Protein AF-A0A9E3Q325-F1 (afdb_monomer_lite)

Radius of gyration: 21.53 Å; chains: 1; bounding box: 74×57×47 Å

pLDDT: mean 74.78, std 22.42, range [31.67, 98.25]

Secondary structure (DSSP, 8-state):
-PPPHHHHSS-TTSSSSPP-GGG--EETTBPPPPTT---HHHHHHHHHHHHHHHHHHHHHHHHHIIIIIS-TTHHHHHHHHHHHHHHHHHHHHHHHGGGTEEEEEEEETTEEEEEEEEE--------------------PPPPPTHHHHHHTT-TTS-HHHHHHHHHHTT--------PPPPP----

Foldseek 3Di:
DACDLCNQQQQPVPPPDDQDPVLQAAEQVHHQADNPDPDPLSSLSSSLRSLQSQLSVLVVQLVCVVVPNADPPPNVVSVVVNVVSVVSNVVSCVVCVVQQWDWDFDDDPSHRRHIYIDRDPPPVDPDDDDDDDDDPDDDDDRDDPVSVVVRCVDPDDPSCVVVVVVVVSVPDDPDDDPDDDDDDDDD

Sequence (187 aa):
MADTFEEFVTDPRGGGGPADPGAMPACDGGAWPAADTSDADGRQQIEFLAAYYRLNRLHRALEECRAGAAGPGAEAVLVAALHRAIEFRDRLEDRCAPVGFDAEPVMRGNQAVDLVFRYARKRVVENHRRHSEQEACVKVALPDAGLLAKVASIPGIPREEILADLNRMGCATTGAGSGPRPGGGGG

Structure (mmCIF, N/CA/C/O backbone):
data_AF-A0A9E3Q325-F1
#
_entry.id   AF-A0A9E3Q325-F1
#
loop_
_atom_site.group_PDB
_atom_site.id
_atom_site.type_symbol
_atom_site.label_atom_id
_atom_site.label_alt_id
_atom_site.label_comp_id
_atom_site.label_asym_id
_atom_site.label_entity_id
_atom_site.label_seq_id
_atom_site.pdbx_PDB_ins_code
_atom_site.Cartn_x
_atom_site.Cartn_y
_atom_site.Cartn_z
_atom_site.occupancy
_atom_site.B_iso_or_equiv
_atom_site.auth_seq_id
_atom_site.auth_comp_id
_atom_site.auth_asym_id
_atom_site.auth_atom_id
_atom_site.pdbx_PDB_model_num
ATOM 1 N N . MET A 1 1 ? -17.228 11.983 -2.605 1.00 42.91 1 MET A N 1
ATOM 2 C CA . MET A 1 1 ? -16.659 11.506 -3.865 1.00 42.91 1 MET A CA 1
ATOM 3 C C . MET A 1 1 ? -16.075 10.166 -3.509 1.00 42.91 1 MET A C 1
ATOM 5 O O . MET A 1 1 ? -15.402 10.082 -2.496 1.00 42.91 1 MET A O 1
ATOM 9 N N . ALA A 1 2 ? -16.463 9.108 -4.213 1.00 50.06 2 ALA A N 1
ATOM 10 C CA . ALA A 1 2 ? -15.800 7.828 -4.017 1.00 50.06 2 ALA A CA 1
ATOM 11 C C . ALA A 1 2 ? -14.322 8.011 -4.378 1.00 50.06 2 ALA A C 1
ATOM 13 O O . ALA A 1 2 ? -14.053 8.639 -5.404 1.00 50.06 2 ALA A O 1
ATOM 14 N N . ASP A 1 3 ? -13.411 7.505 -3.544 1.00 60.34 3 ASP A N 1
ATOM 15 C CA . ASP A 1 3 ? -11.995 7.417 -3.897 1.00 60.34 3 ASP A CA 1
ATOM 16 C C . ASP A 1 3 ? -11.897 6.767 -5.279 1.00 60.34 3 ASP A C 1
ATOM 18 O O . ASP A 1 3 ? -12.435 5.677 -5.511 1.00 60.34 3 ASP A O 1
ATOM 22 N N . THR A 1 4 ? -11.281 7.474 -6.217 1.00 81.94 4 THR A N 1
ATOM 23 C CA . THR A 1 4 ? -11.028 6.927 -7.552 1.00 81.94 4 THR A CA 1
ATOM 24 C C . THR A 1 4 ? -9.813 6.006 -7.490 1.00 81.94 4 THR A C 1
ATOM 26 O O . THR A 1 4 ? -8.969 6.142 -6.601 1.00 81.94 4 THR A O 1
ATOM 29 N N . PHE A 1 5 ? -9.711 5.051 -8.420 1.00 79.94 5 PHE A N 1
ATOM 30 C CA . PHE A 1 5 ? -8.528 4.186 -8.509 1.00 79.94 5 PHE A CA 1
ATOM 31 C C . PHE A 1 5 ? -7.253 5.039 -8.628 1.00 79.94 5 PHE A C 1
ATOM 33 O O . PHE A 1 5 ? -6.249 4.766 -7.981 1.00 79.94 5 PHE A O 1
ATOM 40 N N . GLU A 1 6 ? -7.330 6.117 -9.406 1.00 83.19 6 GLU A N 1
ATOM 41 C CA . GLU A 1 6 ? -6.254 7.065 -9.675 1.00 83.19 6 GLU A CA 1
ATOM 42 C C . GLU A 1 6 ? -5.770 7.765 -8.402 1.00 83.19 6 GLU A C 1
ATOM 44 O O . GLU A 1 6 ? -4.567 7.876 -8.172 1.00 83.19 6 GLU A O 1
ATOM 49 N N . GLU A 1 7 ? -6.688 8.187 -7.534 1.00 83.31 7 GLU A N 1
ATOM 50 C CA . GLU A 1 7 ? -6.344 8.786 -6.242 1.00 83.31 7 GLU A CA 1
ATOM 51 C C . GLU A 1 7 ? -5.655 7.780 -5.308 1.00 83.31 7 GLU A C 1
ATOM 53 O O . GLU A 1 7 ? -4.788 8.148 -4.516 1.00 83.31 7 GLU A O 1
ATOM 58 N N . PHE A 1 8 ? -6.015 6.498 -5.403 1.00 84.62 8 PHE A N 1
ATOM 59 C CA . PHE A 1 8 ? -5.425 5.447 -4.579 1.00 84.62 8 PHE A CA 1
ATOM 60 C C . PHE A 1 8 ? -3.961 5.159 -4.938 1.00 84.62 8 PHE A C 1
ATOM 62 O O . PHE A 1 8 ? -3.159 4.888 -4.047 1.00 84.62 8 PHE A O 1
ATOM 69 N N . VAL A 1 9 ? -3.611 5.262 -6.222 1.00 87.25 9 VAL A N 1
ATOM 70 C CA . VAL A 1 9 ? -2.253 5.003 -6.731 1.00 87.25 9 VAL A CA 1
ATOM 71 C C . VAL A 1 9 ? -1.424 6.275 -6.942 1.00 87.25 9 VAL A C 1
ATOM 73 O O . VAL A 1 9 ? -0.309 6.214 -7.455 1.00 87.25 9 VAL A O 1
ATOM 76 N N . THR A 1 10 ? -1.954 7.441 -6.560 1.00 90.31 10 THR A N 1
ATOM 77 C CA . THR A 1 10 ? -1.235 8.716 -6.665 1.00 90.31 10 THR A CA 1
ATOM 78 C C . THR A 1 10 ? -0.086 8.771 -5.660 1.00 90.31 10 THR A C 1
ATOM 80 O O . THR A 1 10 ? -0.257 8.447 -4.485 1.00 90.31 10 THR A O 1
ATOM 83 N N . ASP A 1 11 ? 1.078 9.244 -6.112 1.00 90.62 11 ASP A N 1
ATOM 84 C CA . ASP A 1 11 ? 2.259 9.409 -5.269 1.00 90.62 11 ASP A CA 1
ATOM 85 C C . ASP A 1 11 ? 1.961 10.320 -4.058 1.00 90.62 11 ASP A C 1
ATOM 87 O O . ASP A 1 11 ? 1.689 11.517 -4.234 1.00 90.62 11 ASP A O 1
ATOM 91 N N . PRO A 1 12 ? 2.056 9.809 -2.816 1.00 89.75 12 PRO A N 1
ATOM 92 C CA . PRO A 1 12 ? 1.776 10.596 -1.621 1.00 89.75 12 PRO A CA 1
ATOM 93 C C . PRO A 1 12 ? 2.751 11.766 -1.421 1.00 89.75 12 PRO A C 1
ATOM 95 O O . PRO A 1 12 ? 2.449 12.678 -0.652 1.00 89.75 12 PRO A O 1
ATOM 98 N N . ARG A 1 13 ? 3.897 11.785 -2.116 1.00 89.50 13 ARG A N 1
ATOM 99 C CA . ARG A 1 13 ? 4.880 12.879 -2.074 1.00 89.50 13 ARG A CA 1
ATOM 100 C C . ARG A 1 13 ? 4.449 14.102 -2.892 1.00 89.50 13 ARG A C 1
ATOM 102 O O . ARG A 1 13 ? 4.954 15.194 -2.650 1.00 89.50 13 ARG A O 1
ATOM 109 N N . GLY A 1 14 ? 3.525 13.945 -3.845 1.00 82.31 14 GLY A N 1
ATOM 110 C CA . GLY A 1 14 ? 3.087 15.022 -4.745 1.00 82.31 14 GLY A CA 1
ATOM 111 C C . GLY A 1 14 ? 2.016 15.959 -4.167 1.00 82.31 14 GLY A C 1
ATOM 112 O O . GLY A 1 14 ? 1.802 17.046 -4.696 1.00 82.31 14 GLY A O 1
ATOM 113 N N . GLY A 1 15 ? 1.344 15.570 -3.078 1.00 69.69 15 GLY A N 1
ATOM 114 C CA . GLY A 1 15 ? 0.143 16.245 -2.558 1.00 69.69 15 GLY A CA 1
ATOM 115 C C . GLY A 1 15 ? 0.367 17.511 -1.717 1.00 69.69 15 GLY A C 1
ATOM 116 O O . GLY A 1 15 ? -0.579 17.994 -1.098 1.00 69.69 15 GLY A O 1
ATOM 117 N N . GLY A 1 16 ? 1.593 18.035 -1.629 1.00 58.72 16 GLY A N 1
ATOM 118 C CA . GLY A 1 16 ? 1.923 19.260 -0.878 1.00 58.72 16 GLY A CA 1
ATOM 119 C C . GLY A 1 16 ? 1.901 19.140 0.657 1.00 58.72 16 GLY A C 1
ATOM 120 O O . GLY A 1 16 ? 2.346 20.061 1.340 1.00 58.72 16 GLY A O 1
ATOM 121 N N . GLY A 1 17 ? 1.426 18.021 1.210 1.00 67.12 17 GLY A N 1
ATOM 122 C CA . GLY A 1 17 ? 1.547 17.681 2.630 1.00 67.12 17 GLY A CA 1
ATOM 123 C C . GLY A 1 17 ? 2.768 16.793 2.912 1.00 67.12 17 GLY A C 1
ATOM 124 O O . GLY A 1 17 ? 3.239 16.104 2.006 1.00 67.12 17 GLY A O 1
ATOM 125 N N . PRO A 1 18 ? 3.290 16.774 4.153 1.00 70.25 18 PRO A N 1
ATOM 126 C CA . PRO A 1 18 ? 4.348 15.842 4.524 1.00 70.25 18 PRO A CA 1
ATOM 127 C C . PRO A 1 18 ? 3.808 14.405 4.494 1.00 70.25 18 PRO A C 1
ATOM 129 O O . PRO A 1 18 ? 2.823 14.091 5.163 1.00 70.25 18 PRO A O 1
ATOM 132 N N . ALA A 1 19 ? 4.449 13.528 3.719 1.00 80.56 19 ALA A N 1
ATOM 133 C CA . ALA A 1 19 ? 4.177 12.094 3.779 1.00 80.56 19 ALA A CA 1
ATOM 134 C C . ALA A 1 19 ? 4.588 11.546 5.157 1.00 80.56 19 ALA A C 1
ATOM 136 O O . ALA A 1 19 ? 5.611 11.973 5.693 1.00 80.56 19 ALA A O 1
ATOM 137 N N . ASP A 1 20 ? 3.812 10.612 5.723 1.00 87.00 20 ASP A N 1
ATOM 138 C CA . ASP A 1 20 ? 4.172 9.919 6.969 1.00 87.00 20 ASP A CA 1
ATOM 139 C C . ASP A 1 20 ? 5.308 8.925 6.678 1.00 87.00 20 ASP A C 1
ATOM 141 O O . ASP A 1 20 ? 5.049 7.867 6.093 1.00 87.00 20 ASP A O 1
ATOM 145 N N . PRO A 1 21 ? 6.561 9.202 7.086 1.00 87.50 21 PRO A N 1
ATOM 146 C CA . PRO A 1 21 ? 7.684 8.340 6.740 1.00 87.50 21 PRO A CA 1
ATOM 147 C C . PRO A 1 21 ? 7.550 6.944 7.356 1.00 87.50 21 PRO A C 1
ATOM 149 O O . PRO A 1 21 ? 8.081 5.986 6.809 1.00 87.50 21 PRO A O 1
ATOM 152 N N . GLY A 1 22 ? 6.822 6.811 8.473 1.00 91.81 22 GLY A N 1
ATOM 153 C CA . GLY A 1 22 ? 6.605 5.528 9.143 1.00 91.81 22 GLY A CA 1
ATOM 154 C C . GLY A 1 22 ? 5.654 4.595 8.393 1.00 91.81 22 GLY A C 1
ATOM 155 O O . GLY A 1 22 ? 5.650 3.398 8.662 1.00 91.81 22 GLY A O 1
ATOM 156 N N . ALA A 1 23 ? 4.866 5.121 7.453 1.00 93.81 23 ALA A N 1
ATOM 157 C CA . ALA A 1 23 ? 3.961 4.334 6.623 1.00 93.81 23 ALA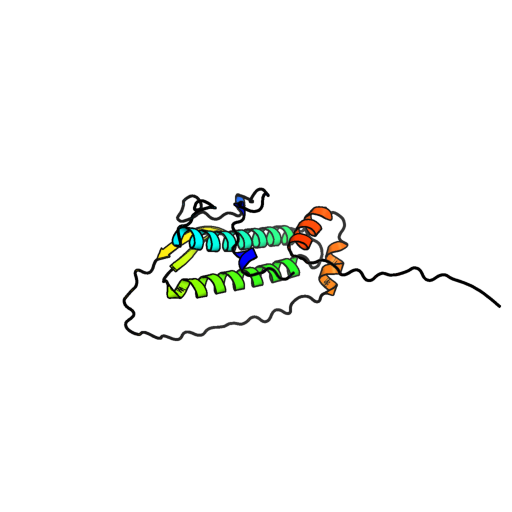 A CA 1
ATOM 158 C C . ALA A 1 23 ? 4.531 4.043 5.226 1.00 93.81 23 ALA A C 1
ATOM 160 O O . ALA A 1 23 ? 3.923 3.275 4.481 1.00 93.81 23 ALA A O 1
ATOM 161 N N . MET A 1 24 ? 5.661 4.649 4.844 1.00 94.31 24 MET A N 1
ATOM 162 C CA . MET A 1 24 ? 6.270 4.449 3.527 1.00 94.31 24 MET A CA 1
ATOM 163 C C . MET A 1 24 ? 7.079 3.141 3.494 1.00 94.31 24 MET A C 1
ATOM 165 O O . MET A 1 24 ? 8.109 3.069 4.166 1.00 94.31 24 MET A O 1
ATOM 169 N N . PRO A 1 25 ? 6.671 2.121 2.711 1.00 97.12 25 PRO A N 1
ATOM 170 C CA . PRO A 1 25 ? 7.528 0.960 2.472 1.00 97.12 25 PRO A CA 1
ATOM 171 C C . PRO A 1 25 ? 8.797 1.371 1.715 1.00 97.12 25 PRO A C 1
ATOM 173 O O . PRO A 1 25 ? 8.784 2.343 0.963 1.00 97.12 25 PRO A O 1
ATOM 176 N N . ALA A 1 26 ? 9.889 0.631 1.874 1.00 97.38 26 ALA A N 1
ATOM 177 C CA . ALA A 1 26 ? 11.035 0.720 0.973 1.00 97.38 26 ALA A CA 1
ATOM 178 C C . ALA A 1 26 ? 10.703 0.151 -0.427 1.00 97.38 26 ALA A C 1
ATOM 180 O O . ALA A 1 26 ? 9.656 -0.469 -0.629 1.00 97.38 26 ALA A O 1
ATOM 181 N N . CYS A 1 27 ? 11.582 0.416 -1.396 1.00 97.31 27 CYS A N 1
ATOM 182 C CA . CYS A 1 27 ? 11.502 -0.114 -2.758 1.00 97.31 27 CYS A CA 1
ATOM 183 C C . CYS A 1 27 ? 12.757 -0.940 -3.037 1.00 97.31 27 CYS A C 1
ATOM 185 O O . CYS A 1 27 ? 13.836 -0.364 -3.190 1.00 97.31 27 CYS A O 1
ATOM 187 N N . ASP A 1 28 ? 12.634 -2.266 -3.076 1.00 96.62 28 ASP A N 1
ATOM 188 C CA . ASP A 1 28 ? 13.756 -3.202 -3.216 1.00 96.62 28 ASP A CA 1
ATOM 189 C C . ASP A 1 28 ? 14.874 -2.950 -2.179 1.00 96.62 28 ASP A C 1
ATOM 191 O O . ASP A 1 28 ? 16.069 -2.959 -2.488 1.00 96.62 28 ASP A O 1
ATOM 195 N N . GLY A 1 29 ? 14.486 -2.645 -0.937 1.00 96.12 29 GLY A N 1
ATOM 196 C CA . GLY A 1 29 ? 15.397 -2.267 0.149 1.00 96.12 29 GLY A CA 1
ATOM 197 C C . GLY A 1 29 ? 16.012 -0.865 0.019 1.00 96.12 29 GLY A C 1
ATOM 198 O O . GLY A 1 29 ? 16.846 -0.478 0.841 1.00 96.12 29 GLY A O 1
ATOM 199 N N . GLY A 1 30 ? 15.617 -0.102 -1.002 1.00 95.38 30 GLY A N 1
ATOM 200 C CA . GLY A 1 30 ? 16.102 1.237 -1.313 1.00 95.38 30 GLY A CA 1
ATOM 201 C C . GLY A 1 30 ? 15.044 2.334 -1.183 1.00 95.38 30 GLY A C 1
ATOM 202 O O . GLY A 1 30 ? 13.964 2.163 -0.612 1.00 95.38 30 GLY A O 1
ATOM 203 N N . ALA A 1 31 ? 15.389 3.509 -1.711 1.00 95.06 31 ALA A N 1
ATOM 204 C CA . ALA A 1 31 ? 14.489 4.653 -1.776 1.00 95.06 31 ALA A CA 1
ATOM 205 C C . ALA A 1 31 ? 13.454 4.487 -2.898 1.00 95.06 31 ALA A C 1
ATOM 207 O O . ALA A 1 31 ? 13.704 3.812 -3.894 1.00 95.06 31 ALA A O 1
ATOM 208 N N . TRP A 1 32 ? 12.314 5.165 -2.759 1.00 95.06 32 TRP A N 1
ATOM 209 C CA . TRP A 1 32 ? 11.317 5.243 -3.826 1.00 95.06 32 TRP A CA 1
ATOM 210 C C . TRP A 1 32 ? 11.916 5.852 -5.102 1.00 95.06 32 TRP A C 1
ATOM 212 O O . TRP A 1 32 ? 12.749 6.763 -5.001 1.00 95.06 32 TRP A O 1
ATOM 222 N N . PRO A 1 33 ? 11.421 5.460 -6.290 1.00 95.69 33 PRO A N 1
ATOM 223 C CA . PRO A 1 33 ? 11.755 6.135 -7.541 1.00 95.69 33 PRO A CA 1
ATOM 224 C C . PRO A 1 33 ? 11.457 7.639 -7.478 1.00 95.69 33 PRO A C 1
ATOM 226 O O . PRO A 1 33 ? 10.638 8.089 -6.670 1.00 95.69 33 PRO A O 1
ATOM 229 N N . ALA A 1 34 ? 12.103 8.438 -8.328 1.00 93.94 34 ALA A N 1
ATOM 230 C CA . ALA A 1 34 ? 11.820 9.871 -8.418 1.00 93.94 34 ALA A CA 1
ATOM 231 C C . ALA A 1 34 ? 10.341 10.110 -8.776 1.00 93.94 34 ALA A C 1
ATOM 233 O O . ALA A 1 34 ? 9.806 9.438 -9.655 1.00 93.94 34 ALA A O 1
ATOM 234 N N . ALA A 1 35 ? 9.678 11.047 -8.092 1.00 91.38 35 ALA A N 1
ATOM 235 C CA . ALA A 1 35 ? 8.239 11.290 -8.254 1.00 91.38 35 ALA A CA 1
ATOM 236 C C . ALA A 1 35 ? 7.851 11.728 -9.681 1.00 91.38 35 ALA A C 1
ATOM 238 O O . ALA A 1 35 ? 6.733 11.493 -10.127 1.00 91.38 35 ALA A O 1
ATOM 239 N N . ASP A 1 36 ? 8.782 12.346 -10.403 1.00 91.06 36 ASP A N 1
ATOM 240 C CA . ASP A 1 36 ? 8.647 12.819 -11.781 1.00 91.06 36 ASP A CA 1
ATOM 241 C C . ASP A 1 36 ? 9.233 11.843 -12.816 1.00 91.06 36 ASP A C 1
ATOM 243 O O . ASP A 1 36 ? 9.446 12.213 -13.974 1.00 91.06 36 ASP A O 1
ATOM 247 N N . THR A 1 37 ? 9.498 10.590 -12.427 1.00 92.56 37 THR A N 1
ATOM 248 C CA . THR A 1 37 ? 10.040 9.595 -13.352 1.00 92.56 37 THR A CA 1
ATOM 249 C C . THR A 1 37 ? 9.113 9.383 -14.553 1.00 92.56 37 THR A C 1
ATOM 251 O O . THR A 1 37 ? 7.904 9.177 -14.426 1.00 92.56 37 THR A O 1
ATOM 254 N N . SER A 1 38 ? 9.694 9.428 -15.753 1.00 92.00 38 SER A N 1
ATOM 255 C CA . SER A 1 38 ? 8.994 9.106 -17.006 1.00 92.00 38 SER A CA 1
ATOM 256 C C . SER A 1 38 ? 9.085 7.623 -17.367 1.00 92.00 38 SER A C 1
ATOM 258 O O . SER A 1 38 ? 8.353 7.149 -18.243 1.00 92.00 38 SER A O 1
ATOM 260 N N . ASP A 1 39 ? 9.955 6.892 -16.673 1.00 94.19 39 ASP A N 1
ATOM 261 C CA . ASP A 1 39 ? 10.155 5.465 -16.845 1.00 94.19 39 ASP A CA 1
ATOM 262 C C . ASP A 1 39 ? 8.875 4.686 -16.500 1.00 94.19 39 ASP A C 1
ATOM 264 O O . ASP A 1 39 ? 8.155 5.017 -15.556 1.00 94.19 39 ASP A O 1
ATOM 268 N N . ALA A 1 40 ? 8.528 3.697 -17.324 1.00 91.62 40 ALA A N 1
ATOM 269 C CA . ALA A 1 40 ? 7.285 2.945 -17.147 1.00 91.62 40 ALA A CA 1
ATOM 270 C C . ALA A 1 40 ? 7.339 2.091 -15.874 1.00 91.62 40 ALA A C 1
ATOM 272 O O . ALA A 1 40 ? 6.408 2.135 -15.071 1.00 91.62 40 ALA A O 1
ATOM 273 N N . ASP A 1 41 ? 8.462 1.412 -15.682 1.00 92.94 41 ASP A N 1
ATOM 274 C CA . ASP A 1 41 ? 8.775 0.557 -14.542 1.00 92.94 41 ASP A CA 1
ATOM 275 C C . ASP A 1 41 ? 8.758 1.377 -13.242 1.00 92.94 41 ASP A C 1
ATOM 277 O O . ASP A 1 41 ? 8.010 1.074 -12.311 1.00 92.94 41 ASP A O 1
ATOM 281 N N . GLY A 1 42 ? 9.473 2.507 -13.218 1.00 94.88 42 GLY A N 1
ATOM 282 C CA . GLY A 1 42 ? 9.462 3.433 -12.085 1.00 94.88 42 GLY A CA 1
ATOM 283 C C . GLY A 1 42 ? 8.069 3.975 -11.738 1.00 94.88 42 GLY A C 1
ATOM 284 O O . GLY A 1 42 ? 7.744 4.124 -10.561 1.00 94.88 42 GLY A O 1
ATOM 285 N N . ARG A 1 43 ? 7.211 4.235 -12.734 1.00 95.00 43 ARG A N 1
ATOM 286 C CA . ARG A 1 43 ? 5.821 4.657 -12.482 1.00 95.00 43 ARG A CA 1
ATOM 287 C C . ARG A 1 43 ? 4.983 3.538 -11.876 1.00 95.00 43 ARG A C 1
ATOM 289 O O . ARG A 1 43 ? 4.263 3.797 -10.919 1.00 95.00 43 ARG A O 1
ATOM 296 N N . GLN A 1 44 ? 5.104 2.312 -12.379 1.00 95.12 44 GLN A N 1
ATOM 297 C CA . GLN A 1 44 ? 4.405 1.159 -11.804 1.00 95.12 44 GLN A CA 1
ATOM 298 C C . GLN A 1 44 ? 4.854 0.900 -10.362 1.00 95.12 44 GLN A C 1
ATOM 300 O O . GLN A 1 44 ? 4.016 0.705 -9.485 1.00 95.12 44 GLN A O 1
ATOM 305 N N . GLN A 1 45 ? 6.157 0.985 -10.082 1.00 96.75 45 GLN A N 1
ATOM 306 C CA . GLN A 1 45 ? 6.680 0.895 -8.717 1.00 96.75 45 GLN A CA 1
ATOM 307 C C . GLN A 1 45 ? 6.042 1.945 -7.797 1.00 96.75 45 GLN A C 1
ATOM 309 O O . GLN A 1 45 ? 5.585 1.599 -6.710 1.00 96.75 45 GLN A O 1
ATOM 314 N N . ILE A 1 46 ? 5.944 3.206 -8.238 1.00 96.31 46 ILE A N 1
ATOM 315 C CA . ILE A 1 46 ? 5.289 4.275 -7.465 1.00 96.31 46 ILE A CA 1
ATOM 316 C C . ILE A 1 46 ? 3.819 3.947 -7.178 1.00 96.31 46 ILE A C 1
ATOM 318 O O . ILE A 1 46 ? 3.382 4.143 -6.047 1.00 96.31 46 ILE A O 1
ATOM 322 N N . GLU A 1 47 ? 3.065 3.426 -8.150 1.00 95.94 47 GLU A N 1
ATOM 323 C CA . GLU A 1 47 ? 1.653 3.060 -7.952 1.00 95.94 47 GLU A CA 1
ATOM 324 C C . GLU A 1 47 ? 1.483 1.996 -6.856 1.00 95.94 47 GLU A C 1
ATOM 326 O O . GLU A 1 47 ? 0.627 2.131 -5.978 1.00 95.94 47 GLU A O 1
ATOM 331 N N . PHE A 1 48 ? 2.327 0.959 -6.865 1.00 97.19 48 PHE A N 1
ATOM 332 C CA . PHE A 1 48 ? 2.317 -0.080 -5.832 1.00 97.19 48 PHE A CA 1
ATOM 333 C C . PHE A 1 48 ? 2.753 0.464 -4.474 1.00 97.19 48 PHE A C 1
ATOM 335 O O . PHE A 1 48 ? 2.094 0.223 -3.462 1.00 97.19 48 PHE A O 1
ATOM 342 N N . LEU A 1 49 ? 3.835 1.238 -4.435 1.00 97.25 49 LEU A N 1
ATOM 343 C CA . LEU A 1 49 ? 4.318 1.858 -3.206 1.00 97.25 49 LEU A CA 1
ATOM 344 C C . LEU A 1 49 ? 3.254 2.788 -2.592 1.00 97.25 49 LEU A C 1
ATOM 346 O O . LEU A 1 49 ? 3.051 2.770 -1.376 1.00 97.25 49 LEU A O 1
ATOM 350 N N . ALA A 1 50 ? 2.522 3.545 -3.415 1.00 95.75 50 ALA A N 1
ATOM 351 C CA . ALA A 1 50 ? 1.405 4.388 -2.990 1.00 95.75 50 ALA A CA 1
ATOM 352 C C . ALA A 1 50 ? 0.238 3.566 -2.416 1.00 95.75 50 ALA A C 1
ATOM 354 O O . ALA A 1 50 ? -0.265 3.886 -1.332 1.00 95.75 50 ALA A O 1
ATOM 355 N N . ALA A 1 51 ? -0.137 2.470 -3.082 1.00 96.06 51 ALA A N 1
ATOM 356 C CA . ALA A 1 51 ? -1.164 1.547 -2.602 1.00 96.06 51 ALA A CA 1
ATOM 357 C C . ALA A 1 51 ? -0.824 0.982 -1.209 1.00 96.06 51 ALA A C 1
ATOM 359 O O . ALA A 1 51 ? -1.641 1.045 -0.284 1.00 96.06 51 ALA A O 1
ATOM 360 N N . TYR A 1 52 ? 0.405 0.492 -1.025 1.00 97.19 52 TYR A N 1
ATOM 361 C CA . TYR A 1 52 ? 0.856 -0.056 0.257 1.00 97.19 52 TYR A CA 1
ATOM 362 C C . TYR A 1 52 ? 1.066 1.011 1.334 1.00 97.19 52 TYR A C 1
ATOM 364 O O . TYR A 1 52 ? 0.748 0.764 2.497 1.00 97.19 52 TYR A O 1
ATOM 372 N N . TYR A 1 53 ? 1.500 2.222 0.976 1.00 96.12 53 TYR A N 1
ATOM 373 C CA . TYR A 1 53 ? 1.513 3.360 1.899 1.00 96.12 53 TYR A CA 1
ATOM 374 C C . TYR A 1 53 ? 0.113 3.641 2.461 1.00 96.12 53 TYR A C 1
ATOM 376 O O . TYR A 1 53 ? -0.063 3.818 3.671 1.00 96.12 53 TYR A O 1
ATOM 384 N N . ARG A 1 54 ? -0.913 3.638 1.601 1.00 94.69 54 ARG A N 1
ATOM 385 C CA . ARG A 1 54 ? -2.299 3.872 2.023 1.00 94.69 54 ARG A CA 1
ATOM 386 C C . ARG A 1 54 ? -2.823 2.736 2.905 1.00 94.69 54 ARG A C 1
ATOM 388 O O . ARG A 1 54 ? -3.460 3.020 3.920 1.00 94.69 54 ARG A O 1
ATOM 395 N N . LEU A 1 55 ? -2.492 1.483 2.586 1.00 96.06 55 LEU A N 1
ATOM 396 C CA . LEU A 1 55 ? -2.783 0.328 3.446 1.00 96.06 55 LEU A CA 1
ATOM 397 C C . LEU A 1 55 ? -2.120 0.457 4.825 1.00 96.06 55 LEU A C 1
ATOM 399 O O . LEU A 1 55 ? -2.801 0.312 5.840 1.00 96.06 55 LEU A O 1
ATOM 403 N N . ASN A 1 56 ? -0.833 0.806 4.881 1.00 97.00 56 ASN A N 1
ATOM 404 C CA . ASN A 1 56 ? -0.101 1.002 6.134 1.00 97.00 56 ASN A CA 1
ATOM 405 C C . ASN A 1 56 ? -0.739 2.088 7.010 1.00 97.00 56 ASN A C 1
ATOM 407 O O . ASN A 1 56 ? -0.920 1.887 8.213 1.00 97.00 56 ASN A O 1
ATOM 411 N N . ARG A 1 57 ? -1.134 3.222 6.413 1.00 95.00 57 ARG A N 1
ATOM 412 C CA . ARG A 1 57 ? -1.834 4.296 7.134 1.00 95.00 57 ARG A CA 1
ATOM 413 C C . ARG A 1 57 ? -3.175 3.839 7.697 1.00 95.00 57 ARG A C 1
ATOM 415 O O . ARG A 1 57 ? -3.477 4.143 8.848 1.00 95.00 57 ARG A O 1
ATOM 422 N N . LEU A 1 58 ? -3.968 3.109 6.912 1.00 94.50 58 LEU A N 1
ATOM 423 C CA . LEU A 1 58 ? -5.263 2.587 7.357 1.00 94.50 58 LEU A CA 1
ATOM 424 C C . LEU A 1 58 ? -5.106 1.558 8.481 1.00 94.50 58 LEU A C 1
ATOM 426 O O . LEU A 1 58 ? -5.856 1.607 9.454 1.00 94.50 58 LEU A O 1
ATOM 430 N N . HIS A 1 59 ? -4.108 0.676 8.392 1.00 95.56 59 HIS A N 1
ATOM 431 C CA . HIS A 1 59 ? -3.781 -0.261 9.466 1.00 95.56 59 HIS A CA 1
ATOM 432 C C . HIS A 1 59 ? -3.395 0.461 10.755 1.00 95.56 59 HIS A C 1
ATOM 434 O O . HIS A 1 59 ? -3.956 0.162 11.807 1.00 95.56 59 HIS A O 1
ATOM 440 N N . ARG A 1 60 ? -2.500 1.448 10.671 1.00 93.94 60 ARG A N 1
ATOM 441 C CA . ARG A 1 60 ? -2.090 2.248 11.828 1.00 93.94 60 ARG A CA 1
ATOM 442 C C . ARG A 1 60 ? -3.277 2.980 12.460 1.00 93.94 60 ARG A C 1
ATOM 444 O O . ARG A 1 60 ? -3.474 2.889 13.667 1.00 93.94 60 ARG A O 1
ATOM 451 N N . ALA A 1 61 ? -4.110 3.635 11.650 1.00 92.25 61 ALA A N 1
ATOM 452 C CA . ALA A 1 61 ? -5.310 4.314 12.135 1.00 92.25 61 ALA A CA 1
ATOM 453 C C . ALA A 1 61 ? -6.293 3.340 12.812 1.00 92.25 61 ALA A C 1
ATOM 455 O O . ALA A 1 61 ? -6.915 3.676 13.820 1.00 92.25 61 ALA A O 1
ATOM 456 N N . LEU A 1 62 ? -6.425 2.116 12.290 1.00 93.38 62 LEU A N 1
ATOM 457 C CA . LEU A 1 62 ? -7.250 1.066 12.889 1.00 93.38 62 LEU A CA 1
ATOM 458 C C . LEU A 1 62 ? -6.683 0.577 14.230 1.00 93.38 62 LEU A C 1
ATOM 460 O O . LEU A 1 62 ? -7.447 0.352 15.168 1.00 93.38 62 LEU A O 1
ATOM 464 N N . GLU A 1 63 ? -5.366 0.429 14.344 1.00 92.50 63 GLU A N 1
ATOM 465 C CA . GLU A 1 63 ? -4.702 0.067 15.600 1.00 92.50 63 GLU A CA 1
ATOM 466 C C . GLU A 1 63 ? -4.865 1.163 16.661 1.00 92.50 63 GLU A C 1
ATOM 468 O O . GLU A 1 63 ? -5.260 0.868 17.790 1.00 92.50 63 GLU A O 1
ATOM 473 N N . GLU A 1 64 ? -4.669 2.430 16.291 1.00 91.12 64 GLU A N 1
ATOM 474 C CA . GLU A 1 64 ? -4.899 3.590 17.164 1.00 91.12 64 GLU A CA 1
ATOM 475 C C . GLU A 1 64 ? -6.372 3.677 17.608 1.00 91.12 64 GLU A C 1
ATOM 477 O O . GLU A 1 64 ? -6.671 3.879 18.788 1.00 91.12 64 GLU A O 1
ATOM 482 N N . CYS A 1 65 ? -7.309 3.433 16.685 1.00 91.75 65 CYS A N 1
ATOM 483 C CA . CYS A 1 65 ? -8.740 3.344 16.972 1.00 91.75 65 CYS A CA 1
ATOM 484 C C . CYS A 1 65 ? -9.042 2.257 18.019 1.00 91.75 65 CYS A C 1
ATOM 486 O O . CYS A 1 65 ? -9.758 2.514 18.989 1.00 91.75 65 CYS A O 1
ATOM 488 N N . ARG A 1 66 ? -8.469 1.057 17.860 1.00 90.81 66 ARG A N 1
ATOM 489 C CA . ARG A 1 66 ? -8.645 -0.079 18.786 1.00 90.81 66 ARG A CA 1
ATOM 490 C C . ARG A 1 66 ? -7.989 0.134 20.144 1.00 90.81 66 ARG A C 1
ATOM 492 O O . ARG A 1 66 ? -8.488 -0.382 21.139 1.00 90.81 66 ARG A O 1
ATOM 499 N N . ALA A 1 67 ? -6.914 0.917 20.202 1.00 92.38 67 ALA A N 1
ATOM 500 C CA . ALA A 1 67 ? -6.257 1.302 21.448 1.00 92.38 67 ALA A CA 1
ATOM 501 C C . ALA A 1 67 ? -7.090 2.280 22.307 1.00 92.38 67 ALA A C 1
ATOM 503 O O . ALA A 1 67 ? -6.661 2.662 23.393 1.00 92.38 67 ALA A O 1
ATOM 504 N N . GLY A 1 68 ? -8.292 2.659 21.855 1.00 82.81 68 GLY A N 1
ATOM 505 C CA . GLY A 1 68 ? -9.250 3.453 22.625 1.00 82.81 68 GLY A CA 1
ATOM 506 C C . GLY A 1 68 ? -9.266 4.939 22.274 1.00 82.81 68 GLY A C 1
ATOM 507 O O . GLY A 1 68 ? -9.880 5.720 22.996 1.00 82.81 68 GLY A O 1
ATOM 508 N N . ALA A 1 69 ? -8.622 5.344 21.176 1.00 68.56 69 ALA A N 1
ATOM 509 C CA . ALA A 1 69 ? -8.565 6.745 20.756 1.00 68.56 69 ALA A CA 1
ATOM 510 C C . ALA A 1 69 ? -9.798 7.215 19.957 1.00 68.56 69 ALA A C 1
ATOM 512 O O . ALA A 1 69 ? -9.918 8.403 19.664 1.00 68.56 69 ALA A O 1
ATOM 513 N N . ALA A 1 70 ? -10.715 6.315 19.588 1.00 76.38 70 ALA A N 1
ATOM 514 C CA . ALA A 1 70 ? -11.801 6.635 18.667 1.00 76.38 70 ALA A CA 1
ATOM 515 C C . ALA A 1 70 ? -13.193 6.293 19.213 1.00 76.38 70 ALA A C 1
ATOM 517 O O . ALA A 1 70 ? -13.378 5.390 20.029 1.00 76.38 70 ALA A O 1
ATOM 518 N N . GLY A 1 71 ? -14.195 7.035 18.736 1.00 75.50 71 GLY A N 1
ATOM 519 C CA . GLY A 1 71 ? -15.586 6.825 19.125 1.00 75.50 71 GLY A CA 1
ATOM 520 C C . GLY A 1 71 ? -16.269 5.652 18.407 1.00 75.50 71 GLY A C 1
ATOM 521 O O . GLY A 1 71 ? -15.733 5.071 17.456 1.00 75.50 71 GLY A O 1
ATOM 522 N N . PRO A 1 72 ? -17.492 5.306 18.842 1.00 71.94 72 PRO A N 1
ATOM 523 C CA . PRO A 1 72 ? -18.237 4.173 18.309 1.00 71.94 72 PRO A CA 1
ATOM 524 C C . PRO A 1 72 ? -18.509 4.341 16.807 1.00 71.94 72 PRO A C 1
ATOM 526 O O . PRO A 1 72 ? -19.079 5.340 16.373 1.00 71.94 72 PRO A O 1
ATOM 529 N N . GLY A 1 73 ? -18.110 3.342 16.013 1.00 85.25 73 GLY A N 1
ATOM 530 C CA . GLY A 1 73 ? -18.303 3.303 14.558 1.00 85.25 73 GLY A CA 1
ATOM 531 C C . GLY A 1 73 ? -17.081 3.701 13.723 1.00 85.25 73 GLY A C 1
ATOM 532 O O . GLY A 1 73 ? -17.050 3.368 12.540 1.00 85.25 73 GLY A O 1
ATOM 533 N N . ALA A 1 74 ? -16.058 4.325 14.316 1.00 87.69 74 ALA A N 1
ATOM 534 C CA . ALA A 1 74 ? -14.817 4.657 13.608 1.00 87.69 74 ALA A CA 1
ATOM 535 C C . ALA A 1 74 ? -14.094 3.400 13.091 1.00 87.69 74 ALA A C 1
ATOM 537 O O . ALA A 1 74 ? -13.667 3.362 11.940 1.00 87.69 74 ALA A O 1
ATOM 538 N N . GLU A 1 75 ? -14.053 2.337 13.899 1.00 91.81 75 GLU A N 1
ATOM 539 C CA . GLU A 1 75 ? -13.475 1.050 13.497 1.00 91.81 75 GLU A CA 1
ATOM 540 C C . GLU A 1 75 ? -14.165 0.475 12.25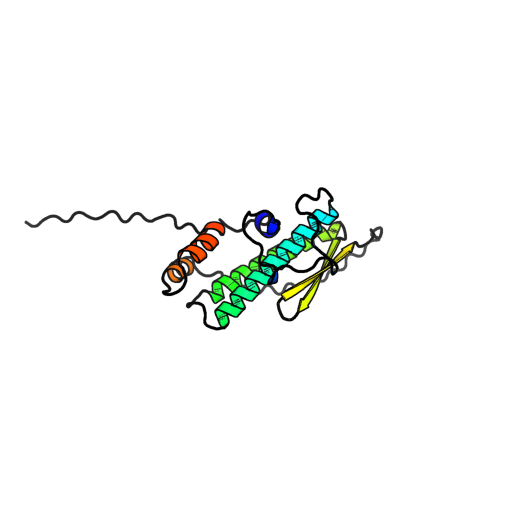3 1.00 91.81 75 GLU A C 1
ATOM 542 O O . GLU A 1 75 ? -13.491 0.076 11.309 1.00 91.81 75 GLU A O 1
ATOM 547 N N . ALA A 1 76 ? -15.501 0.481 12.207 1.00 90.19 76 ALA A N 1
ATOM 548 C CA . ALA A 1 76 ? -16.244 -0.049 11.064 1.00 90.19 76 ALA A CA 1
ATOM 549 C C . ALA A 1 76 ? -15.936 0.720 9.767 1.00 90.19 76 ALA A C 1
ATOM 551 O O . ALA A 1 7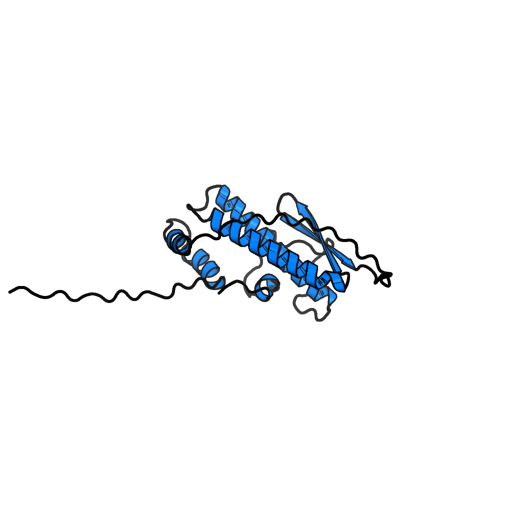6 ? -15.821 0.117 8.700 1.00 90.19 76 ALA A O 1
ATOM 552 N N . VAL A 1 77 ? -15.763 2.043 9.861 1.00 90.31 77 VAL A N 1
ATOM 553 C CA . VAL A 1 77 ? -15.367 2.887 8.725 1.00 90.31 77 VAL A CA 1
ATOM 554 C C . VAL A 1 77 ? -13.947 2.551 8.266 1.00 90.31 77 VAL A C 1
ATOM 556 O O . VAL A 1 77 ? -13.728 2.368 7.070 1.00 90.31 77 VAL A O 1
ATOM 559 N N . LEU A 1 78 ? -12.999 2.417 9.197 1.00 91.00 78 LEU A N 1
ATOM 560 C CA . LEU A 1 78 ? -11.607 2.076 8.888 1.00 91.00 78 LEU A CA 1
ATOM 561 C C . LEU A 1 78 ? -11.479 0.678 8.273 1.00 91.00 78 LEU A C 1
ATOM 563 O O . LEU A 1 78 ? -10.756 0.509 7.296 1.00 91.00 78 LEU A O 1
ATOM 567 N N . VAL A 1 79 ? -12.228 -0.305 8.777 1.00 94.19 79 VAL A N 1
ATOM 568 C CA . VAL A 1 79 ? -12.282 -1.658 8.201 1.00 94.19 79 VAL A CA 1
ATOM 569 C C . VAL A 1 79 ? -12.845 -1.627 6.778 1.00 94.19 79 VAL A C 1
ATOM 571 O O . VAL A 1 79 ? -12.273 -2.239 5.878 1.00 94.19 79 VAL A O 1
ATOM 574 N N . ALA A 1 80 ? -13.923 -0.876 6.536 1.00 91.62 80 ALA A N 1
ATOM 575 C CA . ALA A 1 80 ? -14.478 -0.731 5.191 1.00 91.62 80 ALA A CA 1
ATOM 576 C C . ALA A 1 80 ? -13.497 -0.037 4.226 1.00 91.62 80 ALA A C 1
ATOM 578 O O . ALA A 1 80 ? -13.384 -0.439 3.067 1.00 91.62 80 ALA A O 1
ATOM 579 N N . ALA A 1 81 ? -12.768 0.980 4.695 1.00 91.25 81 ALA A N 1
ATOM 580 C CA . ALA A 1 81 ? -11.727 1.644 3.915 1.00 91.25 81 ALA A CA 1
ATOM 581 C C . ALA A 1 81 ? -10.557 0.698 3.601 1.00 91.25 81 ALA A C 1
ATOM 583 O O . ALA A 1 81 ? -10.071 0.685 2.471 1.00 91.25 81 ALA A O 1
ATOM 584 N N . LEU A 1 82 ? -10.151 -0.136 4.564 1.00 94.19 82 LEU A N 1
ATOM 585 C CA . LEU A 1 82 ? -9.107 -1.141 4.378 1.00 94.19 82 LEU A CA 1
ATOM 586 C C . LEU A 1 82 ? -9.499 -2.170 3.310 1.00 94.19 82 LEU A C 1
ATOM 588 O O . LEU A 1 82 ? -8.700 -2.461 2.427 1.00 94.19 82 LEU A O 1
ATOM 592 N N . HIS A 1 83 ? -10.736 -2.674 3.336 1.00 94.19 83 HIS A N 1
ATOM 593 C CA . HIS A 1 83 ? -11.215 -3.605 2.309 1.00 94.19 83 HIS A CA 1
ATOM 594 C C . HIS A 1 83 ? -11.165 -2.990 0.908 1.00 94.19 83 HIS A C 1
ATOM 596 O O . HIS A 1 83 ? -10.656 -3.616 -0.015 1.00 94.19 83 HIS A O 1
ATOM 602 N N . ARG A 1 84 ? -11.608 -1.736 0.751 1.00 91.81 84 ARG A N 1
ATOM 603 C CA . ARG A 1 84 ? -11.506 -1.032 -0.538 1.00 91.81 84 ARG A CA 1
ATOM 604 C C . ARG A 1 84 ? -10.060 -0.855 -0.986 1.00 91.81 84 ARG A C 1
ATOM 606 O O . ARG A 1 84 ? -9.764 -1.020 -2.162 1.00 91.81 84 ARG A O 1
ATOM 613 N N . ALA A 1 85 ? -9.164 -0.522 -0.061 1.00 92.25 85 ALA A N 1
ATOM 614 C CA . ALA A 1 85 ? -7.744 -0.382 -0.352 1.00 92.25 85 ALA A CA 1
ATOM 615 C C . ALA A 1 85 ? -7.125 -1.701 -0.850 1.00 92.25 85 ALA A C 1
ATOM 617 O O . ALA A 1 85 ? -6.340 -1.689 -1.796 1.00 92.25 85 ALA A O 1
ATOM 618 N N . ILE A 1 86 ? -7.525 -2.835 -0.265 1.00 95.12 86 ILE A N 1
ATOM 619 C CA . ILE A 1 86 ? -7.119 -4.171 -0.722 1.00 95.12 86 ILE A CA 1
ATOM 620 C C . ILE A 1 86 ? -7.668 -4.443 -2.128 1.00 95.12 86 ILE A C 1
ATOM 622 O O . ILE A 1 86 ? -6.898 -4.798 -3.011 1.00 95.12 86 ILE A O 1
ATOM 626 N N . GLU A 1 87 ? -8.955 -4.182 -2.378 1.00 94.00 87 GLU A N 1
ATOM 627 C CA . GLU A 1 87 ? -9.553 -4.345 -3.713 1.00 94.00 87 GLU A CA 1
ATOM 628 C C . GLU A 1 87 ? -8.841 -3.498 -4.782 1.00 94.00 87 GLU A C 1
ATOM 630 O O . GLU A 1 87 ? -8.648 -3.947 -5.912 1.00 94.00 87 GLU A O 1
ATOM 635 N N . PHE A 1 88 ? -8.443 -2.266 -4.454 1.00 92.19 88 PHE A N 1
ATOM 636 C CA . PHE A 1 88 ? -7.684 -1.419 -5.373 1.00 92.19 88 PHE A CA 1
ATOM 637 C C . PHE A 1 88 ? -6.281 -1.961 -5.645 1.00 92.19 88 PHE A C 1
ATOM 639 O O . PHE A 1 88 ? -5.843 -1.940 -6.797 1.00 92.19 88 PHE A O 1
ATOM 646 N N . ARG A 1 89 ? -5.599 -2.474 -4.615 1.00 95.88 89 ARG A N 1
ATOM 647 C CA . ARG A 1 89 ? -4.300 -3.140 -4.756 1.00 95.88 89 ARG A CA 1
ATOM 648 C C . ARG A 1 89 ? -4.414 -4.370 -5.656 1.00 95.88 89 ARG A C 1
ATOM 650 O O . ARG A 1 89 ? -3.614 -4.512 -6.573 1.00 95.88 89 ARG A O 1
ATOM 657 N N . ASP A 1 90 ? -5.433 -5.201 -5.466 1.00 95.75 90 ASP A N 1
ATOM 658 C CA . ASP A 1 90 ? -5.640 -6.405 -6.280 1.00 95.75 90 ASP A CA 1
ATOM 659 C C . ASP A 1 90 ? -5.903 -6.038 -7.756 1.00 95.75 90 ASP A C 1
ATOM 661 O O . ASP A 1 90 ? -5.309 -6.610 -8.666 1.00 95.75 90 ASP A O 1
ATOM 665 N N . ARG A 1 91 ? -6.697 -4.988 -8.017 1.00 94.31 91 ARG A N 1
ATOM 666 C CA . ARG A 1 91 ? -6.895 -4.462 -9.385 1.00 94.31 91 ARG A CA 1
ATOM 667 C C . ARG A 1 91 ? -5.608 -3.934 -10.019 1.00 94.31 91 ARG A C 1
ATOM 669 O O . ARG A 1 91 ? -5.456 -4.003 -11.239 1.00 94.31 91 ARG A O 1
ATOM 676 N N . LEU A 1 92 ? -4.711 -3.358 -9.218 1.00 94.50 92 LEU A N 1
ATOM 677 C CA . LEU A 1 92 ? -3.400 -2.916 -9.686 1.00 94.50 92 LEU A CA 1
ATOM 678 C C . LEU A 1 92 ? -2.531 -4.122 -10.084 1.00 94.50 92 LEU A C 1
ATOM 680 O O . LEU A 1 92 ? -1.927 -4.090 -11.156 1.00 94.50 92 LEU A O 1
ATOM 684 N N . GLU A 1 93 ? -2.540 -5.201 -9.294 1.00 94.50 93 GLU A N 1
ATOM 685 C CA . GLU A 1 93 ? -1.877 -6.471 -9.632 1.00 94.50 93 GLU A CA 1
ATOM 686 C C . GLU A 1 93 ? -2.425 -7.075 -10.928 1.00 94.50 93 GLU A C 1
ATOM 688 O O . GLU A 1 93 ? -1.651 -7.357 -11.845 1.00 94.50 93 GLU A O 1
ATOM 693 N N . ASP A 1 94 ? -3.748 -7.176 -11.068 1.00 94.88 94 ASP A N 1
ATOM 694 C CA . ASP A 1 94 ? -4.396 -7.689 -12.282 1.00 94.88 94 ASP A CA 1
ATOM 695 C C . ASP A 1 94 ? -4.016 -6.887 -13.534 1.00 94.88 94 ASP A C 1
ATOM 697 O O . ASP A 1 94 ? -3.829 -7.444 -14.620 1.00 94.88 94 ASP A O 1
ATOM 701 N N . ARG A 1 95 ? -3.871 -5.563 -13.398 1.00 94.00 95 ARG A N 1
ATOM 702 C CA . ARG A 1 95 ? -3.459 -4.676 -14.493 1.00 94.00 95 ARG A CA 1
ATOM 703 C C . ARG A 1 95 ? -2.001 -4.896 -14.905 1.00 94.00 95 ARG A C 1
ATOM 705 O O . ARG A 1 95 ? -1.673 -4.736 -16.082 1.00 94.00 95 ARG A O 1
ATOM 712 N N . CYS A 1 96 ? -1.138 -5.251 -13.959 1.00 92.06 96 CYS A N 1
ATOM 713 C CA . CYS A 1 96 ? 0.296 -5.450 -14.169 1.00 92.06 96 CYS A CA 1
ATOM 714 C C . CYS A 1 96 ? 0.671 -6.900 -14.529 1.00 92.06 96 CYS A C 1
ATOM 716 O O . CYS A 1 96 ? 1.690 -7.131 -15.188 1.00 92.06 96 CYS A O 1
ATOM 718 N N . ALA A 1 97 ? -0.185 -7.876 -14.218 1.00 91.19 97 ALA A N 1
ATOM 719 C CA . ALA A 1 97 ? 0.041 -9.285 -14.528 1.00 91.19 97 ALA A CA 1
ATOM 720 C C . ALA A 1 97 ? 0.337 -9.576 -16.023 1.00 91.19 97 ALA A C 1
ATOM 722 O O . ALA A 1 97 ? 1.262 -10.346 -16.298 1.00 91.19 97 ALA A O 1
ATOM 723 N N . PRO A 1 98 ? -0.335 -8.956 -17.023 1.00 91.69 98 PRO A N 1
ATOM 724 C CA . PRO A 1 98 ? -0.062 -9.215 -18.442 1.00 91.69 98 PRO A CA 1
ATOM 725 C C . PRO A 1 98 ? 1.337 -8.805 -18.914 1.00 91.69 98 PRO A C 1
ATOM 727 O O . PRO A 1 98 ? 1.839 -9.356 -19.896 1.00 91.69 98 PRO A O 1
ATOM 730 N N . VAL A 1 99 ? 1.967 -7.836 -18.244 1.00 89.81 99 VAL A N 1
ATOM 731 C CA . VAL A 1 99 ? 3.348 -7.424 -18.543 1.00 89.81 99 VAL A CA 1
ATOM 732 C C . VAL A 1 99 ? 4.376 -8.189 -17.710 1.00 89.81 99 VAL A C 1
ATOM 734 O O . VAL A 1 99 ? 5.574 -8.017 -17.920 1.00 89.81 99 VAL A O 1
ATOM 737 N N . GLY A 1 100 ? 3.914 -9.084 -16.831 1.00 91.44 100 GLY A N 1
ATOM 738 C CA . GLY A 1 100 ? 4.763 -9.873 -15.953 1.00 91.44 100 GLY A CA 1
ATOM 739 C C . GLY A 1 100 ? 5.400 -9.043 -14.845 1.00 91.44 100 GLY A C 1
ATOM 740 O O . GLY A 1 100 ? 6.509 -9.372 -14.444 1.00 91.44 100 GLY A O 1
ATOM 741 N N . PHE A 1 101 ? 4.749 -7.965 -14.408 1.00 93.81 101 PHE A N 1
ATOM 742 C CA . PHE A 1 101 ? 5.217 -7.142 -13.298 1.00 93.81 101 PHE A CA 1
ATOM 743 C C . PHE A 1 101 ? 4.476 -7.529 -12.020 1.00 93.81 101 PHE A C 1
ATOM 745 O O . PHE A 1 101 ? 3.244 -7.473 -11.985 1.00 93.81 101 PHE A O 1
ATOM 752 N N . ASP A 1 102 ? 5.223 -7.924 -10.994 1.00 93.06 102 ASP A N 1
ATOM 753 C CA . ASP A 1 102 ? 4.713 -8.302 -9.678 1.00 93.06 102 ASP A CA 1
ATOM 754 C C . ASP A 1 102 ? 5.460 -7.574 -8.553 1.00 93.06 102 ASP A C 1
ATOM 756 O O . ASP A 1 102 ? 6.648 -7.264 -8.660 1.00 93.06 102 ASP A O 1
ATOM 760 N N . ALA A 1 103 ? 4.742 -7.292 -7.464 1.00 96.56 103 ALA A N 1
ATOM 761 C CA . ALA A 1 103 ? 5.274 -6.663 -6.262 1.00 96.56 103 ALA A CA 1
ATOM 762 C C . ALA A 1 103 ? 5.000 -7.570 -5.059 1.00 96.56 103 ALA A C 1
ATOM 764 O O . ALA A 1 103 ? 3.849 -7.827 -4.713 1.00 96.56 103 ALA A O 1
ATOM 765 N N . GLU A 1 104 ? 6.055 -8.062 -4.416 1.00 96.69 104 GLU A N 1
ATOM 766 C CA . GLU A 1 104 ? 5.948 -8.908 -3.231 1.00 96.69 104 GLU A CA 1
ATOM 767 C C . GLU A 1 104 ? 6.213 -8.071 -1.968 1.00 96.69 104 GLU A C 1
ATOM 769 O O . GLU A 1 104 ? 7.320 -7.545 -1.805 1.00 96.69 104 GLU A O 1
ATOM 774 N N . PRO A 1 105 ? 5.235 -7.922 -1.056 1.00 98.00 105 PRO A N 1
ATOM 775 C CA . PRO A 1 105 ? 5.434 -7.139 0.151 1.00 98.00 105 PRO A CA 1
ATOM 776 C C . PRO A 1 105 ? 6.230 -7.911 1.206 1.00 98.00 105 PRO A C 1
ATOM 778 O O . PRO A 1 105 ? 5.887 -9.031 1.589 1.00 98.00 105 PRO A O 1
ATOM 781 N N . VAL A 1 106 ? 7.248 -7.267 1.767 1.00 98.12 106 VAL A N 1
ATOM 782 C CA . VAL A 1 106 ? 7.918 -7.727 2.983 1.00 98.12 106 VAL A CA 1
ATOM 783 C C . VAL A 1 106 ? 7.159 -7.167 4.180 1.00 98.12 106 VAL A C 1
ATOM 785 O O . VAL A 1 106 ? 7.122 -5.957 4.411 1.00 98.12 106 VAL A O 1
ATOM 788 N N . MET A 1 107 ? 6.550 -8.058 4.958 1.00 97.81 107 MET A N 1
ATOM 789 C CA . MET A 1 107 ? 5.677 -7.685 6.071 1.00 97.81 107 MET A CA 1
ATOM 790 C C . MET A 1 107 ? 6.422 -7.661 7.412 1.00 97.81 107 MET A C 1
ATOM 792 O O . MET A 1 107 ? 7.212 -8.553 7.727 1.00 97.81 107 MET A O 1
ATOM 796 N N . ARG A 1 108 ? 6.101 -6.678 8.258 1.00 96.81 108 ARG A N 1
ATOM 797 C CA . ARG A 1 108 ? 6.411 -6.655 9.694 1.00 96.81 108 ARG A CA 1
ATOM 798 C C . ARG A 1 108 ? 5.108 -6.464 10.466 1.00 96.81 108 ARG A C 1
ATOM 800 O O . ARG A 1 108 ? 4.595 -5.354 10.577 1.00 96.81 108 ARG A O 1
ATOM 807 N N . GLY A 1 109 ? 4.562 -7.557 10.993 1.00 94.94 109 GLY A N 1
ATOM 808 C CA . GLY A 1 109 ? 3.200 -7.546 11.529 1.00 94.94 109 GLY A CA 1
ATOM 809 C C . GLY A 1 109 ? 2.197 -7.252 10.412 1.00 94.94 109 GLY A C 1
ATOM 810 O O . GLY A 1 109 ? 2.209 -7.935 9.391 1.00 94.94 109 GLY A O 1
ATOM 811 N N . ASN A 1 110 ? 1.376 -6.216 10.590 1.00 93.38 110 ASN A N 1
ATOM 812 C CA . ASN A 1 110 ? 0.356 -5.801 9.618 1.00 93.38 110 ASN A CA 1
ATOM 813 C C . ASN A 1 110 ? 0.836 -4.704 8.649 1.00 93.38 110 ASN A C 1
ATOM 815 O O . ASN A 1 110 ? 0.033 -4.169 7.894 1.00 93.38 110 ASN A O 1
ATOM 819 N N . GLN A 1 111 ? 2.119 -4.334 8.692 1.00 96.19 111 GLN A N 1
ATOM 820 C CA . GLN A 1 111 ? 2.678 -3.265 7.865 1.00 96.19 111 GLN A CA 1
ATOM 821 C C . GLN A 1 111 ? 3.631 -3.827 6.814 1.00 96.19 111 GLN A C 1
ATOM 823 O O . GLN A 1 111 ? 4.510 -4.632 7.133 1.00 96.19 111 GLN A O 1
ATOM 828 N N . ALA A 1 112 ? 3.487 -3.364 5.576 1.00 97.88 112 ALA A N 1
ATOM 829 C CA . ALA A 1 112 ? 4.474 -3.591 4.531 1.00 97.88 112 ALA A CA 1
ATOM 830 C C . ALA A 1 112 ? 5.642 -2.623 4.746 1.00 97.88 112 ALA A C 1
ATOM 832 O O . ALA A 1 112 ? 5.458 -1.408 4.695 1.00 97.88 112 ALA A O 1
ATOM 833 N N . VAL A 1 113 ? 6.834 -3.152 5.018 1.00 97.81 113 VAL A N 1
ATOM 834 C CA . VAL A 1 113 ? 8.034 -2.339 5.282 1.00 97.81 113 VAL A CA 1
ATOM 835 C C . VAL A 1 113 ? 8.925 -2.181 4.054 1.00 97.81 113 VAL A C 1
ATOM 837 O O . VAL A 1 113 ? 9.746 -1.272 4.015 1.00 97.81 113 VAL A O 1
ATOM 840 N N . ASP A 1 114 ? 8.763 -3.046 3.059 1.00 98.25 114 ASP A N 1
ATOM 841 C CA . ASP A 1 114 ? 9.481 -3.027 1.785 1.00 98.25 114 ASP A CA 1
ATOM 842 C C . ASP A 1 114 ? 8.620 -3.718 0.727 1.00 98.25 114 ASP A C 1
ATOM 844 O O . ASP A 1 114 ? 7.830 -4.606 1.065 1.00 98.25 114 ASP A O 1
ATOM 848 N N . LEU A 1 115 ? 8.764 -3.315 -0.531 1.00 98.19 115 LEU A N 1
ATOM 849 C CA . LEU A 1 115 ? 8.189 -4.004 -1.681 1.00 98.19 115 LEU A CA 1
ATOM 850 C C . LEU A 1 115 ? 9.323 -4.486 -2.577 1.00 98.19 115 LEU A C 1
ATOM 852 O O . LEU A 1 115 ? 10.126 -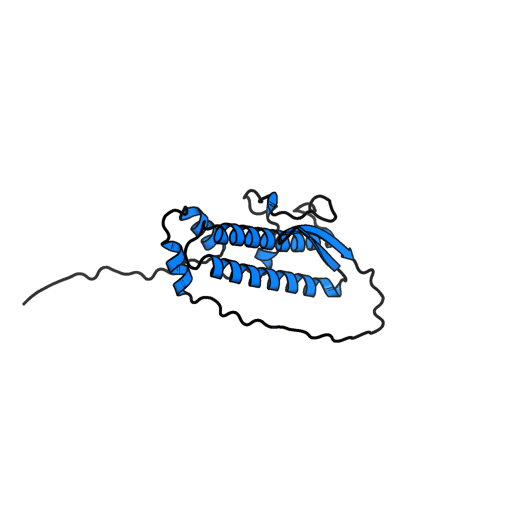3.682 -3.049 1.00 98.19 115 LEU A O 1
ATOM 856 N N . VAL A 1 116 ? 9.361 -5.795 -2.818 1.00 97.81 116 VAL A N 1
ATOM 857 C CA . VAL A 1 116 ? 10.311 -6.418 -3.737 1.00 97.81 116 VAL A CA 1
ATOM 858 C C . VAL A 1 116 ? 9.640 -6.570 -5.092 1.00 97.81 116 VAL A C 1
ATOM 860 O O . VAL A 1 116 ? 8.675 -7.323 -5.231 1.00 97.81 116 VAL A O 1
ATOM 863 N N . PHE A 1 117 ? 10.156 -5.871 -6.094 1.00 95.94 117 PHE A N 1
ATOM 864 C CA . PHE A 1 117 ? 9.599 -5.861 -7.437 1.00 95.94 117 PHE A CA 1
ATOM 865 C C . PHE A 1 117 ? 10.273 -6.896 -8.323 1.00 95.94 117 PHE A C 1
ATOM 867 O O . PHE A 1 117 ? 11.494 -7.084 -8.320 1.00 95.94 117 PHE A O 1
ATOM 874 N N . ARG A 1 118 ? 9.465 -7.581 -9.124 1.00 93.25 118 ARG A N 1
ATOM 875 C CA . ARG A 1 118 ? 9.934 -8.593 -10.057 1.00 93.25 118 ARG A CA 1
ATOM 876 C C . ARG A 1 118 ? 9.323 -8.364 -11.428 1.00 93.25 118 ARG A C 1
ATOM 878 O O . ARG A 1 118 ? 8.209 -7.882 -11.602 1.00 93.25 118 ARG A O 1
ATOM 885 N N . TYR A 1 119 ? 10.137 -8.715 -12.415 1.00 88.69 119 TYR A N 1
ATOM 886 C CA . TYR A 1 119 ? 9.752 -8.753 -13.810 1.00 88.69 119 TYR A CA 1
ATOM 887 C C . TYR A 1 119 ? 9.919 -10.192 -14.261 1.00 88.69 119 TYR A C 1
ATOM 889 O O . TYR A 1 119 ? 11.043 -10.690 -14.426 1.00 88.69 119 TYR A O 1
ATOM 897 N N . ALA A 1 120 ? 8.809 -10.883 -14.481 1.00 79.81 120 ALA A N 1
ATOM 898 C CA . ALA A 1 120 ? 8.822 -12.106 -15.247 1.00 79.81 120 ALA A CA 1
ATOM 899 C C . ALA A 1 120 ? 9.365 -11.752 -16.635 1.00 79.81 120 ALA A C 1
ATOM 901 O O . ALA A 1 120 ? 8.667 -11.184 -17.475 1.00 79.81 120 ALA A O 1
ATOM 902 N N . ARG A 1 121 ? 10.640 -12.085 -16.894 1.00 62.00 121 ARG A N 1
ATOM 903 C CA . ARG A 1 121 ? 11.182 -12.086 -18.259 1.00 62.00 121 ARG A CA 1
ATOM 904 C C . ARG A 1 121 ? 10.158 -12.821 -19.098 1.00 62.00 121 ARG A C 1
ATOM 906 O O . ARG A 1 121 ? 9.926 -13.986 -18.777 1.00 62.00 121 ARG A O 1
ATOM 913 N N . LYS A 1 122 ? 9.550 -12.152 -20.093 1.00 51.47 122 LYS A N 1
ATOM 914 C CA . LYS A 1 122 ? 8.547 -12.727 -21.003 1.00 51.47 122 LYS A CA 1
ATOM 915 C C . LYS A 1 122 ? 8.951 -14.160 -21.329 1.00 51.47 122 LYS A C 1
ATOM 917 O O . LYS A 1 122 ? 9.761 -14.396 -22.226 1.00 51.47 122 LYS A O 1
ATOM 922 N N . ARG A 1 123 ? 8.411 -15.132 -20.593 1.00 46.19 123 ARG A N 1
ATOM 923 C CA . ARG A 1 123 ? 8.398 -16.497 -21.076 1.00 46.19 123 ARG A CA 1
ATOM 924 C C . ARG A 1 123 ? 7.443 -16.381 -22.236 1.00 46.19 123 ARG A C 1
ATOM 926 O O . ARG A 1 123 ? 6.282 -16.043 -22.029 1.00 46.19 123 ARG A O 1
ATOM 933 N N . VAL A 1 124 ? 7.971 -16.527 -23.448 1.00 47.53 124 VAL A N 1
ATOM 934 C CA . VAL A 1 124 ? 7.167 -16.792 -24.638 1.00 47.53 124 VAL A CA 1
ATOM 935 C C . VAL A 1 124 ? 6.116 -17.803 -24.189 1.00 47.53 124 VAL A C 1
ATOM 937 O O . VAL A 1 124 ? 6.466 -18.899 -23.754 1.00 47.53 124 VAL A O 1
ATOM 940 N N . VAL A 1 125 ? 4.865 -17.354 -24.097 1.00 50.28 125 VAL A N 1
ATOM 941 C CA . VAL A 1 125 ? 3.804 -18.101 -23.427 1.00 50.28 125 VAL A CA 1
ATOM 942 C C . VAL A 1 125 ? 3.459 -19.283 -24.321 1.00 50.28 125 VAL A C 1
ATOM 944 O O . VAL A 1 125 ? 2.641 -19.168 -25.227 1.00 50.28 125 VAL A O 1
ATOM 947 N N . GLU A 1 126 ? 4.069 -20.437 -24.067 1.00 43.91 126 GLU A N 1
ATOM 948 C CA . GLU A 1 126 ? 3.464 -21.716 -24.422 1.00 43.91 126 GLU A CA 1
ATOM 949 C C . GLU A 1 126 ? 2.375 -22.025 -23.388 1.00 43.91 126 GLU A C 1
ATOM 951 O O . GLU A 1 126 ? 2.613 -22.590 -22.320 1.00 43.91 126 GLU A O 1
ATOM 956 N N . ASN A 1 127 ? 1.168 -21.554 -23.717 1.00 49.56 127 ASN A N 1
ATOM 957 C CA . ASN A 1 127 ? -0.138 -22.090 -23.332 1.00 49.56 127 ASN A CA 1
ATOM 958 C C . ASN A 1 127 ? -0.171 -22.965 -22.069 1.00 49.56 127 ASN A C 1
ATOM 960 O O . ASN A 1 127 ? -0.190 -24.184 -22.178 1.00 49.56 127 ASN A O 1
ATOM 964 N N . HIS A 1 128 ? -0.309 -22.376 -20.881 1.00 41.94 128 HIS A N 1
ATOM 965 C CA . HIS A 1 128 ? -0.848 -23.111 -19.732 1.00 41.94 128 HIS A CA 1
ATOM 966 C C . HIS A 1 128 ? -1.867 -22.262 -18.979 1.00 41.94 128 HIS A C 1
ATOM 968 O O . HIS A 1 128 ? -1.608 -21.677 -17.933 1.00 41.94 128 HIS A O 1
ATOM 974 N N . ARG A 1 129 ? -3.077 -22.256 -19.540 1.00 55.31 129 ARG A N 1
ATOM 975 C CA . ARG A 1 129 ? -4.323 -21.973 -18.834 1.00 55.31 129 ARG A CA 1
ATOM 976 C C . ARG A 1 129 ? -4.457 -22.990 -17.695 1.00 55.31 129 ARG A C 1
ATOM 978 O O . ARG A 1 129 ? -4.857 -24.128 -17.929 1.00 55.31 129 ARG A O 1
ATOM 985 N N . ARG A 1 130 ? -4.112 -22.601 -16.469 1.00 44.53 130 ARG A N 1
ATOM 986 C CA . ARG A 1 130 ? -4.557 -23.305 -15.262 1.00 44.53 130 ARG A CA 1
ATOM 987 C C . ARG A 1 130 ? -5.420 -22.364 -14.442 1.00 44.53 130 ARG A C 1
ATOM 989 O O . ARG A 1 130 ? -4.949 -21.379 -13.894 1.00 44.53 130 ARG A O 1
ATOM 996 N N . HIS A 1 131 ? -6.702 -22.704 -14.442 1.00 49.00 131 HIS A N 1
ATOM 997 C CA . HIS A 1 131 ? -7.692 -22.257 -13.482 1.00 49.00 131 HIS A CA 1
ATOM 998 C C . HIS A 1 131 ? -7.206 -22.555 -12.060 1.00 49.00 131 HIS A C 1
ATOM 1000 O O . HIS A 1 131 ? -6.827 -23.693 -11.786 1.00 49.00 131 HIS A O 1
ATOM 1006 N N . SER A 1 132 ? -7.318 -21.573 -11.172 1.00 43.38 132 SER A N 1
ATOM 1007 C CA . SER A 1 132 ? -7.614 -21.806 -9.759 1.00 43.38 132 SER A CA 1
ATOM 1008 C C . SER A 1 132 ? -8.438 -20.630 -9.251 1.00 43.38 132 SER A C 1
ATOM 1010 O O . SER A 1 132 ? -7.917 -19.634 -8.767 1.00 43.38 132 SER A O 1
ATOM 1012 N N . GLU A 1 133 ? -9.749 -20.768 -9.424 1.00 51.56 133 GLU A N 1
ATOM 1013 C CA . GLU A 1 133 ? -10.760 -20.018 -8.691 1.00 51.56 133 GLU A CA 1
ATOM 1014 C C . GLU A 1 133 ? -10.700 -20.440 -7.217 1.00 51.56 133 GLU A C 1
ATOM 1016 O O . GLU A 1 133 ? -10.851 -21.620 -6.897 1.00 51.56 133 GLU A O 1
ATOM 1021 N N . GLN A 1 134 ? -10.506 -19.477 -6.320 1.00 41.19 134 GLN A N 1
ATOM 1022 C CA . GLN A 1 134 ? -10.965 -19.564 -4.935 1.00 41.19 134 GLN A CA 1
ATOM 1023 C C . GLN A 1 134 ? -11.297 -18.150 -4.443 1.00 41.19 134 GLN A C 1
ATOM 1025 O O . GLN A 1 134 ? -10.593 -17.544 -3.643 1.00 41.19 134 GLN A O 1
ATOM 1030 N N . GLU A 1 135 ? -12.399 -17.607 -4.960 1.00 43.72 135 GLU A N 1
ATOM 1031 C CA . GLU A 1 135 ? -13.037 -16.423 -4.395 1.00 43.72 135 GLU A CA 1
ATOM 1032 C C . GLU A 1 135 ? -13.786 -16.821 -3.114 1.00 43.72 135 GLU A C 1
ATOM 1034 O O . GLU A 1 135 ? -14.862 -17.418 -3.157 1.00 43.72 135 GLU A O 1
ATOM 1039 N N . ALA A 1 136 ? -13.244 -16.467 -1.951 1.00 40.47 136 ALA A N 1
ATOM 1040 C CA . ALA A 1 136 ? -14.042 -16.336 -0.738 1.00 40.47 136 ALA A CA 1
ATOM 1041 C C . ALA A 1 136 ? -14.509 -14.877 -0.630 1.00 40.47 136 ALA A C 1
ATOM 1043 O O . ALA A 1 136 ? -13.886 -14.051 0.030 1.00 40.47 136 ALA A O 1
ATOM 1044 N N . CYS A 1 137 ? -15.610 -14.543 -1.307 1.00 34.62 137 CYS A N 1
ATOM 1045 C CA . CYS A 1 137 ? -16.261 -13.241 -1.175 1.00 34.62 137 CYS A CA 1
ATOM 1046 C C . CYS A 1 137 ? -16.919 -13.134 0.213 1.00 34.62 137 CYS A C 1
ATOM 1048 O O . CYS A 1 137 ? -18.023 -13.638 0.440 1.00 34.62 137 CYS A O 1
ATOM 1050 N N . VAL A 1 138 ? -16.250 -12.477 1.163 1.00 38.88 138 VAL A N 1
ATOM 1051 C CA . VAL A 1 138 ? -16.866 -12.084 2.435 1.00 38.88 138 VAL A CA 1
ATOM 1052 C C . VAL A 1 138 ? -17.709 -10.836 2.182 1.00 38.88 138 VAL A C 1
ATOM 1054 O O . VAL A 1 138 ? -17.198 -9.723 2.081 1.00 38.88 138 VAL A O 1
ATOM 1057 N N . LYS A 1 139 ? -19.028 -11.011 2.074 1.00 31.67 139 LYS A N 1
ATOM 1058 C CA . LYS A 1 139 ? -19.977 -9.895 1.975 1.00 31.67 139 LYS A CA 1
ATOM 1059 C C . LYS A 1 139 ? -20.089 -9.194 3.329 1.00 31.67 139 LYS A C 1
ATOM 1061 O O . LYS A 1 139 ? -20.898 -9.587 4.165 1.00 31.67 139 LYS A O 1
ATOM 1066 N N . VAL A 1 140 ? -19.294 -8.149 3.545 1.00 43.41 140 VAL A N 1
ATOM 1067 C CA . VAL A 1 140 ? -19.513 -7.208 4.651 1.00 43.41 140 VAL A CA 1
ATOM 1068 C C . VAL A 1 140 ? -20.437 -6.104 4.152 1.00 43.41 140 VAL A C 1
ATOM 1070 O O . VAL A 1 140 ? -20.134 -5.422 3.175 1.00 43.41 140 VAL A O 1
ATOM 1073 N N . ALA A 1 141 ? -21.591 -5.948 4.797 1.00 40.19 141 ALA A N 1
ATOM 1074 C CA . ALA A 1 141 ? -22.510 -4.860 4.494 1.00 40.19 141 ALA A CA 1
ATOM 1075 C C . ALA A 1 141 ? -21.817 -3.511 4.749 1.00 40.19 141 ALA A C 1
ATOM 1077 O O . ALA A 1 141 ? -21.296 -3.274 5.841 1.00 40.19 141 ALA A O 1
ATOM 1078 N N . LEU A 1 142 ? -21.802 -2.636 3.740 1.00 44.06 142 LEU A N 1
ATOM 1079 C CA . LEU A 1 142 ? -21.334 -1.259 3.896 1.00 44.06 142 LEU A CA 1
ATOM 1080 C C . LEU A 1 142 ? -22.189 -0.549 4.963 1.00 44.06 142 LEU A C 1
ATOM 1082 O O . LEU A 1 142 ? -23.406 -0.751 4.988 1.00 44.06 142 LEU A O 1
ATOM 1086 N N . PRO A 1 143 ? -21.588 0.275 5.838 1.00 44.81 143 PRO A N 1
ATOM 1087 C CA . PRO A 1 143 ? -22.347 1.007 6.839 1.00 44.81 143 PRO A CA 1
ATOM 1088 C C . PRO A 1 143 ? -23.293 2.008 6.170 1.00 44.81 143 PRO A C 1
ATOM 1090 O O . PRO A 1 143 ? -22.938 2.689 5.208 1.00 44.81 143 PRO A O 1
ATOM 1093 N N . ASP A 1 144 ? -24.504 2.081 6.712 1.00 50.00 144 ASP A N 1
ATOM 1094 C CA . ASP A 1 144 ? -25.570 2.962 6.250 1.00 50.00 144 ASP A CA 1
ATOM 1095 C C . ASP A 1 144 ? -25.150 4.441 6.352 1.00 50.00 144 ASP A C 1
ATOM 1097 O O . ASP A 1 144 ? -24.400 4.826 7.258 1.00 50.00 144 ASP A O 1
ATOM 1101 N N . ALA A 1 145 ? -25.657 5.300 5.463 1.00 49.19 145 ALA A N 1
ATOM 1102 C CA . ALA A 1 145 ? -25.249 6.711 5.357 1.00 49.19 145 ALA A CA 1
ATOM 1103 C C . ALA A 1 145 ? -25.429 7.512 6.670 1.00 49.19 145 ALA A C 1
ATOM 1105 O O . ALA A 1 145 ? -24.780 8.537 6.883 1.00 49.19 145 ALA A O 1
ATOM 1106 N N . GLY A 1 146 ? -26.262 7.019 7.593 1.00 47.56 146 GLY A N 1
ATOM 1107 C CA . GLY A 1 146 ? -26.451 7.588 8.928 1.00 47.56 146 GLY A CA 1
ATOM 1108 C C . GLY A 1 146 ? -25.268 7.415 9.894 1.00 47.56 146 GLY A C 1
ATOM 1109 O O . GLY A 1 146 ? -25.194 8.148 10.882 1.00 47.56 146 GLY A O 1
ATOM 1110 N N . LEU A 1 147 ? -24.328 6.494 9.639 1.00 50.56 147 LEU A N 1
ATOM 1111 C CA . LEU A 1 147 ? -23.159 6.288 10.509 1.00 50.56 147 LEU A CA 1
ATOM 1112 C C . LEU A 1 147 ? -22.138 7.429 10.364 1.00 50.56 147 LEU A C 1
ATOM 1114 O O . LEU A 1 147 ? -21.582 7.888 11.360 1.00 50.56 147 LEU A O 1
ATOM 1118 N N . LEU A 1 148 ? -21.975 7.959 9.145 1.00 50.19 148 LEU A N 1
ATOM 1119 C CA . LEU A 1 148 ? -21.100 9.101 8.841 1.00 50.19 148 LEU A CA 1
ATOM 1120 C C . LEU A 1 148 ? -21.515 10.375 9.600 1.00 50.19 148 LEU A C 1
ATOM 1122 O O . LEU A 1 148 ? -20.661 11.130 10.057 1.00 50.19 148 LEU A O 1
ATOM 1126 N N . ALA A 1 149 ? -22.818 10.582 9.819 1.00 51.81 149 ALA A N 1
ATOM 1127 C CA . ALA A 1 149 ? -23.330 11.727 10.577 1.00 51.81 149 ALA A CA 1
ATOM 1128 C C . ALA A 1 149 ? -23.058 11.630 12.094 1.00 51.81 149 ALA A C 1
ATOM 1130 O O . ALA A 1 149 ? -22.923 12.651 12.768 1.00 51.81 149 ALA A O 1
ATOM 1131 N N . LYS A 1 150 ? -22.943 10.413 12.647 1.00 49.28 150 LYS A N 1
ATOM 1132 C CA . LYS A 1 150 ? -22.662 10.194 14.078 1.00 49.28 150 LYS A CA 1
ATOM 1133 C C . LYS A 1 150 ? -21.185 10.378 14.430 1.00 49.28 150 LYS A C 1
ATOM 1135 O O . LYS A 1 150 ? -20.886 10.858 15.520 1.00 49.28 150 LYS A O 1
ATOM 1140 N N . VAL A 1 151 ? -20.280 10.083 13.496 1.00 50.28 151 VAL A N 1
ATOM 1141 C CA . VAL A 1 151 ? -18.828 10.280 13.667 1.00 50.28 151 VAL A CA 1
ATOM 1142 C C . VAL A 1 151 ? -18.472 11.765 13.855 1.00 50.28 151 VAL A C 1
ATOM 1144 O O . VAL A 1 151 ? -17.570 12.092 14.619 1.00 50.28 151 VAL A O 1
ATOM 1147 N N . ALA A 1 152 ? -19.241 12.686 13.266 1.00 49.31 152 ALA A N 1
ATOM 1148 C CA . ALA A 1 152 ? -19.030 14.132 13.395 1.00 49.31 152 ALA A CA 1
ATOM 1149 C C . ALA A 1 152 ? -19.401 14.732 14.773 1.00 49.31 152 ALA A C 1
ATOM 1151 O O . ALA A 1 152 ? -19.215 15.933 14.976 1.00 49.31 152 ALA A O 1
ATOM 1152 N N . SER A 1 153 ? -19.941 13.930 15.702 1.00 45.06 153 SER A N 1
ATOM 1153 C CA . SER A 1 153 ? -20.479 14.388 16.997 1.00 45.06 153 SER A CA 1
ATOM 1154 C C . SER A 1 153 ? -19.653 13.941 18.218 1.00 45.06 153 SER A C 1
ATOM 1156 O O . SER A 1 153 ? -20.122 14.066 19.348 1.00 45.06 153 SER A O 1
ATOM 1158 N N . ILE A 1 154 ? -18.447 13.395 18.020 1.00 47.81 154 ILE A N 1
ATOM 1159 C CA . ILE A 1 154 ? -17.613 12.839 19.099 1.00 47.81 154 ILE A CA 1
ATOM 1160 C C . ILE A 1 154 ? -16.736 13.949 19.719 1.00 47.81 154 ILE A C 1
ATOM 1162 O O . ILE A 1 154 ? -15.933 14.553 19.004 1.00 47.81 154 ILE A O 1
ATOM 1166 N N . PRO A 1 155 ? -16.851 14.239 21.029 1.00 38.62 155 PRO A N 1
ATOM 1167 C CA . PRO A 1 155 ? -16.022 15.245 21.689 1.00 38.62 155 PRO A CA 1
ATOM 1168 C C . PRO A 1 155 ? -14.576 14.753 21.873 1.00 38.62 155 PRO A C 1
ATOM 1170 O O . PRO A 1 155 ? -14.356 13.635 22.327 1.00 38.62 155 PRO A O 1
ATOM 1173 N N . GLY A 1 156 ? -13.596 15.612 21.566 1.00 42.69 156 GLY A N 1
ATOM 1174 C CA . GLY A 1 156 ? -12.174 15.382 21.870 1.00 42.69 156 GLY A CA 1
ATOM 1175 C C . GLY A 1 156 ? -11.266 15.068 20.680 1.00 42.69 156 GLY A C 1
ATOM 1176 O O . GLY A 1 156 ? -10.053 15.050 20.857 1.00 42.69 156 GLY A O 1
ATOM 1177 N N . ILE A 1 157 ? -11.811 14.893 19.474 1.00 49.44 157 ILE A N 1
ATOM 1178 C CA . ILE A 1 157 ? -11.004 14.788 18.252 1.00 49.44 157 ILE A CA 1
ATOM 1179 C C . ILE A 1 157 ? -11.119 16.115 17.492 1.00 49.44 157 ILE A C 1
ATOM 1181 O O . ILE A 1 157 ? -12.251 16.579 17.307 1.00 49.44 157 ILE A O 1
ATOM 1185 N N . PRO A 1 158 ? -10.009 16.775 17.095 1.00 48.97 158 PRO A N 1
ATOM 1186 C CA . PRO A 1 158 ? -10.071 18.043 16.382 1.00 48.97 158 PRO A CA 1
ATOM 1187 C C . PRO A 1 158 ? -10.868 17.848 15.096 1.00 48.97 158 PRO A C 1
ATOM 1189 O O . PRO A 1 158 ? -10.424 17.237 14.124 1.00 48.97 158 PRO A O 1
ATOM 1192 N N . ARG A 1 159 ? -12.095 18.372 15.136 1.00 50.88 159 ARG A N 1
ATOM 1193 C CA . ARG A 1 159 ? -13.118 18.265 14.096 1.00 50.88 159 ARG A CA 1
ATOM 1194 C C . ARG A 1 159 ? -12.563 18.636 12.722 1.00 50.88 159 ARG A C 1
ATOM 1196 O O . ARG A 1 159 ? -13.026 18.112 11.722 1.00 50.88 159 ARG A O 1
ATOM 1203 N N . GLU A 1 160 ? -11.575 19.521 12.693 1.00 50.03 160 GLU A N 1
ATOM 1204 C CA . GLU A 1 160 ? -10.982 20.111 11.499 1.00 50.03 160 GLU A CA 1
ATOM 1205 C C . GLU A 1 160 ? -10.039 19.155 10.758 1.00 50.03 160 GLU A C 1
ATOM 1207 O O . GLU A 1 160 ? -10.050 19.164 9.535 1.00 50.03 160 GLU A O 1
ATOM 1212 N N . GLU A 1 161 ? -9.312 18.266 11.446 1.00 52.25 161 GLU A N 1
ATOM 1213 C CA . GLU A 1 161 ? -8.445 17.265 10.797 1.00 52.25 161 GLU A CA 1
ATOM 1214 C C . GLU A 1 161 ? -9.251 16.090 10.242 1.00 52.25 161 GLU A C 1
ATOM 1216 O O . GLU A 1 161 ? -9.062 15.706 9.090 1.00 52.25 161 GLU A O 1
ATOM 1221 N N . ILE A 1 162 ? -10.224 15.577 11.008 1.00 55.09 162 ILE A N 1
ATOM 1222 C CA . ILE A 1 162 ? -11.134 14.534 10.514 1.00 55.09 162 ILE A CA 1
ATOM 1223 C C . ILE A 1 162 ? -12.003 15.081 9.381 1.00 55.09 162 ILE A C 1
ATOM 1225 O O . ILE A 1 162 ? -12.204 14.386 8.393 1.00 55.09 162 ILE A O 1
ATOM 1229 N N . LEU A 1 163 ? -12.523 16.310 9.486 1.00 47.34 163 LEU A N 1
ATOM 1230 C CA . LEU A 1 163 ? -13.269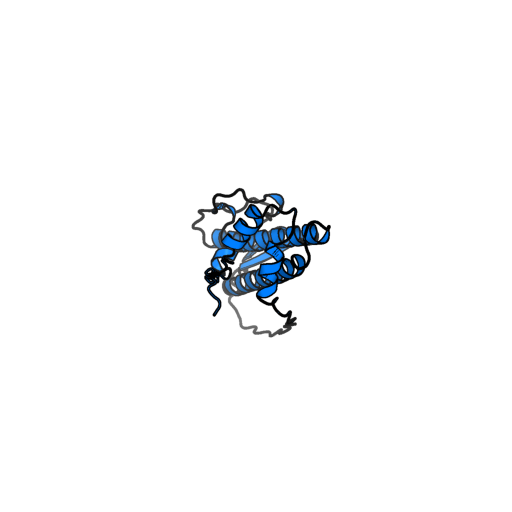 16.923 8.386 1.00 47.34 163 LEU A CA 1
ATOM 1231 C C . LEU A 1 163 ? -12.367 17.258 7.204 1.00 47.34 163 LEU A C 1
ATOM 1233 O O . LEU A 1 163 ? -12.854 17.178 6.087 1.00 47.34 163 LEU A O 1
ATOM 1237 N N . ALA A 1 164 ? -11.098 17.621 7.396 1.00 51.12 164 ALA A N 1
ATOM 1238 C CA . ALA A 1 164 ? -10.173 17.829 6.286 1.00 51.12 164 ALA A CA 1
ATOM 1239 C C . ALA A 1 164 ? -9.914 16.517 5.546 1.00 51.12 164 ALA A C 1
ATOM 1241 O O . ALA A 1 164 ? -10.015 16.509 4.324 1.00 51.12 164 ALA A O 1
ATOM 1242 N N . ASP A 1 165 ? -9.678 15.415 6.260 1.00 47.59 165 ASP A N 1
ATOM 1243 C CA . ASP A 1 165 ? -9.493 14.094 5.659 1.00 47.59 165 ASP A CA 1
ATOM 1244 C C . ASP A 1 165 ? -10.808 13.539 5.076 1.00 47.59 165 ASP A C 1
ATOM 1246 O O . ASP A 1 165 ? -10.794 13.016 3.968 1.00 47.59 165 ASP A O 1
ATOM 1250 N N . LEU A 1 166 ? -11.970 13.734 5.716 1.00 46.72 166 LEU A N 1
ATOM 1251 C CA . LEU A 1 166 ? -13.294 13.361 5.176 1.00 46.72 166 LEU A CA 1
ATOM 1252 C C . LEU A 1 166 ? -13.736 14.229 3.991 1.00 46.72 166 LEU A C 1
ATOM 1254 O O . LEU A 1 166 ? -14.365 13.712 3.068 1.00 46.72 166 LEU A O 1
ATOM 1258 N N . ASN A 1 167 ? -13.408 15.524 3.981 1.00 44.66 167 ASN A N 1
ATOM 1259 C CA . ASN A 1 167 ? -13.639 16.407 2.836 1.00 44.66 167 ASN A CA 1
ATOM 1260 C C . ASN A 1 167 ? -12.666 16.094 1.693 1.00 44.66 167 ASN A C 1
ATOM 1262 O O . ASN A 1 167 ? -13.081 16.176 0.539 1.00 44.66 167 ASN A O 1
ATOM 1266 N N . ARG A 1 168 ? -11.420 15.679 1.985 1.00 46.94 168 ARG A N 1
ATOM 1267 C CA . ARG A 1 168 ? -10.493 15.120 0.981 1.00 46.94 168 ARG A CA 1
ATOM 1268 C C . ARG A 1 168 ? -11.034 13.805 0.409 1.00 46.94 168 ARG A C 1
ATOM 1270 O O . ARG A 1 168 ? -11.083 13.669 -0.801 1.00 46.94 168 ARG A O 1
ATOM 1277 N N . MET A 1 169 ? -11.615 12.945 1.251 1.00 44.47 169 MET A N 1
ATOM 1278 C CA . MET A 1 169 ? -12.402 11.752 0.874 1.00 44.47 169 MET A CA 1
ATOM 1279 C C . MET A 1 169 ? -13.796 12.088 0.280 1.00 44.47 169 MET A C 1
ATOM 1281 O O . MET A 1 169 ? -14.678 11.233 0.161 1.00 44.47 169 MET A O 1
ATOM 1285 N N . GLY A 1 170 ? -14.058 13.360 -0.046 1.00 37.34 170 GLY A N 1
ATOM 1286 C CA . GLY A 1 170 ? -15.265 13.855 -0.703 1.00 37.34 170 GLY A CA 1
ATOM 1287 C C . GLY A 1 170 ? -16.597 13.592 0.015 1.00 37.34 170 GLY A C 1
ATOM 1288 O O . GLY A 1 170 ? -17.649 13.632 -0.629 1.00 37.34 170 GLY A O 1
ATOM 1289 N N . CYS A 1 171 ? -16.607 13.313 1.312 1.00 37.47 171 CYS A N 1
ATOM 1290 C CA . CYS A 1 171 ? -17.831 13.161 2.097 1.00 37.47 171 CYS A CA 1
ATOM 1291 C C . CYS A 1 171 ? -18.415 14.534 2.471 1.00 37.47 171 CYS A C 1
ATOM 1293 O O . CYS A 1 171 ? -18.535 14.873 3.643 1.00 37.47 171 CYS A O 1
ATOM 1295 N N . ALA A 1 172 ? -18.786 15.340 1.472 1.00 38.50 172 ALA A N 1
ATOM 1296 C CA . ALA A 1 172 ? -19.542 16.565 1.700 1.00 38.50 172 ALA A CA 1
ATOM 1297 C C . ALA A 1 172 ? -21.032 16.236 1.874 1.00 38.50 172 ALA A C 1
ATOM 1299 O O . ALA A 1 172 ? -21.680 15.669 0.992 1.00 38.50 172 ALA A O 1
ATOM 1300 N N . THR A 1 173 ? -21.577 16.620 3.023 1.00 41.88 173 THR A N 1
ATOM 1301 C CA . THR A 1 173 ? -23.007 16.654 3.312 1.00 41.88 173 THR A CA 1
ATOM 1302 C C . THR A 1 173 ? -23.676 17.722 2.443 1.00 41.88 173 THR A C 1
ATOM 1304 O O . THR A 1 173 ? -23.475 18.919 2.635 1.00 41.88 173 THR A O 1
ATOM 1307 N N . THR A 1 174 ? -24.511 17.319 1.482 1.00 40.94 174 THR A N 1
ATOM 1308 C CA . THR A 1 174 ? -25.490 18.238 0.881 1.00 40.94 174 THR A CA 1
ATOM 1309 C C . THR A 1 174 ? -26.443 18.694 1.980 1.00 40.94 174 THR A C 1
ATOM 1311 O O . THR A 1 174 ? -27.230 17.905 2.502 1.00 40.94 174 THR A O 1
ATOM 1314 N N . GLY A 1 175 ? -26.312 19.961 2.371 1.00 40.91 175 GLY A N 1
ATOM 1315 C CA . GLY A 1 175 ? -27.085 20.582 3.435 1.00 40.91 175 GLY A CA 1
ATOM 1316 C C . GLY A 1 175 ? -28.585 20.516 3.168 1.00 40.91 175 GLY A C 1
ATOM 1317 O O . GLY A 1 175 ? -29.088 21.104 2.213 1.00 40.91 175 GLY A O 1
ATOM 1318 N N . ALA A 1 176 ? -29.309 19.848 4.062 1.00 41.41 176 ALA A N 1
ATOM 1319 C CA . ALA A 1 176 ? -30.727 20.095 4.241 1.00 41.41 176 ALA A CA 1
ATOM 1320 C C . ALA A 1 176 ? -30.870 21.457 4.934 1.00 41.41 176 ALA A C 1
ATOM 1322 O O . ALA A 1 176 ? -30.600 21.601 6.127 1.00 41.41 176 ALA A O 1
ATOM 1323 N N . GLY A 1 177 ? -31.246 22.473 4.159 1.00 40.97 177 GLY A N 1
ATOM 1324 C CA . GLY A 1 177 ? -31.659 23.765 4.683 1.00 40.97 177 GLY A CA 1
ATOM 1325 C C . GLY A 1 177 ? -32.927 23.614 5.518 1.00 40.97 177 GLY A C 1
ATOM 1326 O O . GLY A 1 177 ? -34.022 23.490 4.977 1.00 40.97 177 GLY A O 1
ATOM 1327 N N . SER A 1 178 ? -32.785 23.663 6.839 1.00 42.78 178 SER A N 1
ATOM 1328 C CA . SER A 1 178 ? -33.900 23.929 7.746 1.00 42.78 178 SER A CA 1
ATOM 1329 C C . SER A 1 178 ? -34.086 25.439 7.840 1.00 42.78 178 SER A C 1
ATOM 1331 O O . SER A 1 178 ? -33.418 26.116 8.620 1.00 42.78 178 SER A O 1
ATOM 1333 N N . GLY A 1 179 ? -34.976 25.975 7.005 1.00 42.91 179 GLY A N 1
ATOM 1334 C CA . GLY A 1 179 ? -35.471 27.339 7.156 1.00 42.91 179 GLY A CA 1
ATOM 1335 C C . GLY A 1 179 ? -36.309 27.475 8.439 1.00 42.91 179 GLY A C 1
ATOM 1336 O O . GLY A 1 179 ? -37.058 26.552 8.778 1.00 42.91 179 GLY A O 1
ATOM 1337 N N . PRO A 1 180 ? -36.212 28.597 9.171 1.00 53.84 180 PRO A N 1
ATOM 1338 C CA . PRO A 1 180 ? -37.033 28.833 10.351 1.00 53.84 180 PRO A CA 1
ATOM 1339 C C . PRO A 1 180 ? -38.501 29.023 9.946 1.00 53.84 180 PRO A C 1
ATOM 1341 O O . PRO A 1 180 ? -38.824 29.857 9.101 1.00 53.84 180 PRO A O 1
ATOM 1344 N N . ARG A 1 181 ? -39.406 28.252 10.562 1.00 47.47 181 ARG A N 1
ATOM 1345 C CA . ARG A 1 181 ? -40.854 28.492 10.480 1.00 47.47 181 ARG A CA 1
ATOM 1346 C C . ARG A 1 181 ? -41.196 29.756 11.279 1.00 47.47 181 ARG A C 1
ATOM 1348 O O . ARG A 1 181 ? -40.940 29.763 12.485 1.00 47.47 181 ARG A O 1
ATOM 1355 N N . PRO A 1 182 ? -41.796 30.794 10.673 1.00 58.09 182 PRO A N 1
ATOM 1356 C CA . PRO A 1 182 ? -42.364 31.891 11.437 1.00 58.09 182 PRO A CA 1
ATOM 1357 C C . PRO A 1 182 ? -43.639 31.405 12.134 1.00 58.09 182 PRO A C 1
ATOM 1359 O O . PRO A 1 182 ? -44.526 30.818 11.514 1.00 58.09 182 PRO A O 1
ATOM 1362 N N . GLY A 1 183 ? -4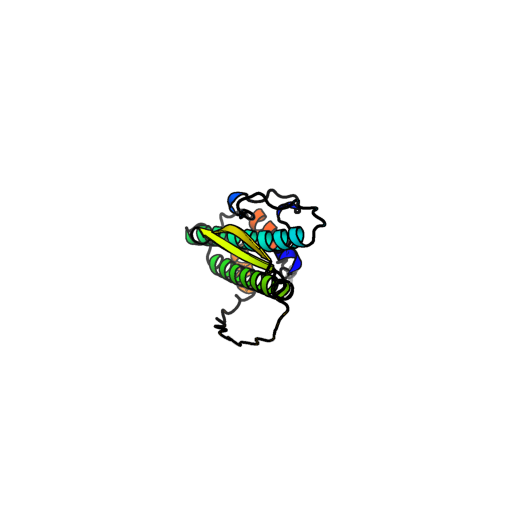3.694 31.624 13.445 1.00 61.09 183 GLY A N 1
ATOM 1363 C CA . GLY A 1 183 ? -44.915 31.499 14.227 1.00 61.09 183 GLY A CA 1
ATOM 1364 C C . GLY A 1 183 ? -45.857 32.681 13.988 1.00 61.09 183 GLY A C 1
ATOM 1365 O O . GLY A 1 183 ? -45.426 33.783 13.657 1.00 61.09 183 GLY A O 1
ATOM 1366 N N . GLY A 1 184 ? -47.146 32.433 14.195 1.00 55.34 184 GLY A N 1
ATOM 1367 C CA . GLY A 1 184 ? -48.224 33.422 14.177 1.00 55.34 184 GLY A CA 1
ATOM 1368 C C . GLY A 1 184 ? -49.516 32.731 13.745 1.00 55.34 184 GLY A C 1
ATOM 1369 O O . GLY A 1 184 ? -49.503 31.963 12.793 1.00 55.34 184 GLY A O 1
ATOM 1370 N N . GLY A 1 185 ? -50.658 32.877 14.396 1.00 52.88 185 GLY A N 1
ATOM 1371 C CA . GLY A 1 185 ? -51.069 33.667 15.548 1.00 52.88 185 GLY A CA 1
ATOM 1372 C C . GLY A 1 185 ? -52.505 33.235 15.870 1.00 52.88 185 GLY A C 1
ATOM 1373 O O . GLY A 1 185 ? -53.177 32.649 15.020 1.00 52.88 185 GLY A O 1
ATOM 1374 N N . GLY A 1 186 ? -52.927 33.449 17.113 1.00 58.66 186 GLY A N 1
ATOM 1375 C CA . GLY A 1 186 ? -54.241 33.046 17.602 1.00 58.66 186 GLY A CA 1
ATOM 1376 C C . GLY A 1 186 ? -55.412 33.812 16.984 1.00 58.66 186 GLY A C 1
ATOM 1377 O O . GLY A 1 186 ? -55.248 34.890 16.409 1.00 58.66 186 GLY A O 1
ATOM 1378 N N . GLY A 1 187 ? -56.590 33.226 17.180 1.00 61.94 187 GLY A N 1
ATOM 1379 C CA . GLY A 1 187 ? -57.918 33.814 17.061 1.00 61.94 187 GLY A CA 1
ATOM 1380 C C . GLY A 1 187 ? -58.855 33.029 17.963 1.00 61.94 187 GLY A C 1
ATOM 1381 O O . GLY A 1 187 ? -58.770 31.781 17.906 1.00 61.94 187 GLY A O 1
#